Protein 2Y6H (pdb70)

Structure (mmCIF, N/CA/C/O backbone):
data_2Y6H
#
_entry.id   2Y6H
#
_cell.length_a   47.510
_cell.length_b   50.350
_cell.length_c   62.740
_cell.angle_alpha   90.00
_cell.angle_beta   90.00
_cell.angle_gamma   90.00
#
_symmetry.space_group_name_H-M   'P 21 21 21'
#
loop_
_entity.id
_entity.type
_entity.pdbx_description
1 polymer XYLANASE
2 non-polymer 'CALCIUM ION'
3 water water
#
loop_
_atom_site.group_PDB
_atom_site.id
_atom_site.type_symbol
_atom_site.label_atom_id
_atom_site.label_alt_id
_atom_site.label_comp_id
_atom_site.label_asym_id
_atom_site.label_entity_id
_atom_site.label_seq_id
_atom_site.pdbx_PDB_ins_code
_atom_site.Cartn_x
_atom_site.Cartn_y
_atom_site.Cartn_z
_atom_site.occupancy
_atom_site.B_iso_or_equiv
_atom_site.auth_seq_id
_atom_site.auth_comp_id
_atom_site.auth_asym_id
_atom_site.auth_atom_id
_atom_site.pdbx_PDB_model_num
ATOM 1 N N . MET A 1 1 ? 21.806 -6.602 6.906 1.00 29.67 1 MET A N 1
ATOM 2 C CA . MET A 1 1 ? 21.978 -5.630 5.849 1.00 33.78 1 MET A CA 1
ATOM 3 C C . MET A 1 1 ? 21.287 -4.327 6.232 1.00 23.85 1 MET A C 1
ATOM 4 O O . MET A 1 1 ? 20.360 -4.248 7.013 1.00 30.20 1 MET A O 1
ATOM 9 N N . LEU A 1 2 ? 21.797 -3.267 5.677 1.00 24.58 2 LEU A N 1
ATOM 10 C CA . LEU A 1 2 ? 21.135 -1.997 5.764 1.00 21.37 2 LEU A CA 1
ATOM 11 C C . LEU A 1 2 ? 20.582 -1.643 4.377 1.00 18.91 2 LEU A C 1
ATOM 12 O O . LEU A 1 2 ? 21.333 -1.630 3.400 1.00 21.83 2 LEU A O 1
ATOM 17 N N . VAL A 1 3 ? 19.277 -1.418 4.342 1.00 16.94 3 VAL A N 1
ATOM 18 C CA . VAL A 1 3 ? 18.591 -1.095 3.094 1.00 16.35 3 VAL A CA 1
ATOM 19 C C . VAL A 1 3 ? 17.693 0.104 3.370 1.00 15.33 3 VAL A C 1
ATOM 20 O O . VAL A 1 3 ? 17.171 0.315 4.445 1.00 16.41 3 VAL A O 1
ATOM 24 N N . ALA A 1 4 ? 17.501 0.882 2.299 1.00 15.25 4 ALA A N 1
ATOM 25 C CA . ALA A 1 4 ? 16.707 2.121 2.361 1.00 14.90 4 ALA A CA 1
ATOM 26 C C . ALA A 1 4 ? 15.219 1.875 2.337 1.00 14.43 4 ALA A C 1
ATOM 27 O O . ALA A 1 4 ? 14.417 2.622 2.848 1.00 14.28 4 ALA A O 1
ATOM 29 N N . ASN A 1 5 ? 14.836 0.754 1.665 1.00 14.41 5 ASN A N 1
ATOM 30 C CA . ASN A 1 5 ? 13.464 0.392 1.459 1.00 13.66 5 ASN A CA 1
ATOM 31 C C . ASN A 1 5 ? 12.991 -0.608 2.522 1.00 14.98 5 ASN A C 1
ATOM 32 O O . ASN A 1 5 ? 13.832 -1.202 3.213 1.00 20.80 5 ASN A O 1
ATOM 37 N N . ILE A 1 6 ? 11.707 -0.871 2.600 1.00 14.53 6 ILE A N 1
ATOM 38 C CA . ILE A 1 6 ? 11.072 -1.701 3.612 1.00 15.57 6 ILE A CA 1
ATOM 39 C C . ILE A 1 6 ? 10.426 -2.882 2.943 1.00 15.09 6 ILE A C 1
ATOM 40 O O . ILE A 1 6 ? 9.764 -2.743 1.911 1.00 14.66 6 ILE A O 1
ATOM 45 N N . ASN A 1 7 ? 10.552 -4.065 3.534 1.00 16.34 7 ASN A N 1
ATOM 46 C CA . ASN A 1 7 ? 9.869 -5.239 3.047 1.00 16.70 7 ASN A CA 1
ATOM 47 C C . ASN A 1 7 ? 10.162 -5.482 1.584 1.00 15.53 7 ASN A C 1
ATOM 48 O O . ASN A 1 7 ? 9.269 -5.817 0.781 1.00 15.40 7 ASN A O 1
ATOM 53 N N . GLY A 1 8 ? 11.429 -5.319 1.225 1.00 15.72 8 GLY A N 1
ATOM 54 C CA . GLY A 1 8 ? 11.907 -5.449 -0.138 1.00 15.84 8 GLY A CA 1
ATOM 55 C C . GLY A 1 8 ? 11.715 -6.790 -0.796 1.00 16.60 8 GLY A C 1
ATOM 56 O O . GLY A 1 8 ? 11.735 -6.900 -2.017 1.00 16.24 8 GLY A O 1
ATOM 57 N N . GLY A 1 9 ? 11.552 -7.818 0.056 1.00 17.87 9 GLY A N 1
ATOM 58 C CA . GLY A 1 9 ? 11.338 -9.192 -0.398 1.00 18.93 9 GLY A CA 1
ATOM 59 C C . GLY A 1 9 ? 9.992 -9.756 -0.076 1.00 17.21 9 GLY A C 1
ATOM 60 O O . GLY A 1 9 ? 9.763 -10.965 -0.209 1.00 18.37 9 GLY A O 1
ATOM 61 N N . PHE A 1 10 ? 9.058 -8.914 0.351 1.00 16.12 10 PHE A N 1
ATOM 62 C CA . PHE A 1 10 ? 7.679 -9.272 0.590 1.00 17.02 10 PHE A CA 1
ATOM 63 C C . PHE A 1 10 ? 7.505 -10.232 1.732 1.00 18.10 10 PHE A C 1
ATOM 64 O O . PHE A 1 10 ? 6.401 -10.734 1.949 1.00 19.76 10 PHE A O 1
ATOM 72 N N . GLU A 1 11 ? 8.550 -10.424 2.539 1.00 19.01 11 GLU A N 1
ATOM 73 C CA . GLU A 1 11 ? 8.473 -11.488 3.530 1.00 22.56 11 GLU A CA 1
ATOM 74 C C . GLU A 1 11 ? 7.521 -11.133 4.682 1.00 24.19 11 GLU A C 1
ATOM 75 O O . GLU A 1 11 ? 7.056 -12.055 5.343 1.00 28.72 11 GLU A O 1
ATOM 81 N N . SER A 1 12 ? 7.244 -9.821 4.888 1.00 25.05 12 SER A N 1
ATOM 82 C CA A SER A 1 12 ? 6.353 -9.401 5.957 0.50 26.61 12 SER A CA 1
ATOM 83 C CA B SER A 1 12 ? 6.345 -9.471 5.979 0.50 25.90 12 SER A CA 1
ATOM 84 C C . SER A 1 12 ? 4.883 -9.558 5.599 1.00 2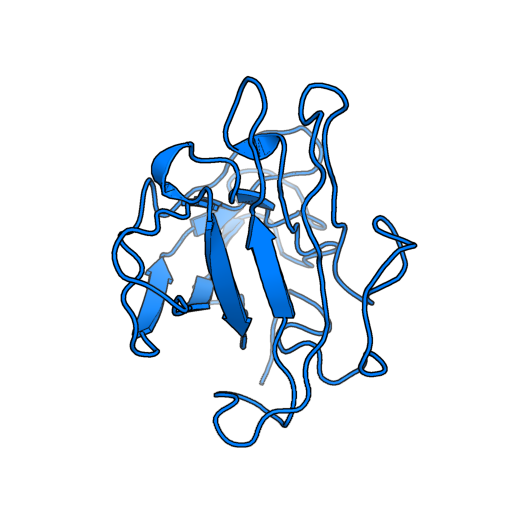6.85 12 SER A C 1
ATOM 85 O O . SER A 1 12 ? 4.002 -9.343 6.427 1.00 30.26 12 SER A O 1
ATOM 90 N N . THR A 1 13 ? 4.572 -9.880 4.341 1.00 24.03 13 THR A N 1
ATOM 91 C CA . THR A 1 13 ? 3.192 -9.821 3.874 1.00 23.49 13 THR A CA 1
ATOM 92 C C . THR A 1 13 ? 2.540 -11.192 3.837 1.00 23.08 13 THR A C 1
ATOM 93 O O . THR A 1 13 ? 3.170 -12.110 3.276 1.00 24.31 13 THR A O 1
ATOM 97 N N . PRO A 1 14 ? 1.324 -11.362 4.363 1.00 24.36 14 PRO A N 1
ATOM 98 C CA . PRO A 1 14 ? 0.616 -12.644 4.224 1.00 26.56 14 PRO A CA 1
ATOM 99 C C . PRO A 1 14 ? 0.459 -13.017 2.760 1.00 24.31 14 PRO A C 1
ATOM 100 O O . PRO A 1 14 ? 0.160 -12.179 1.912 1.00 23.83 14 PRO A O 1
ATOM 104 N N . ALA A 1 15 ? 0.676 -14.302 2.430 1.00 24.76 15 ALA A N 1
ATOM 105 C CA . ALA A 1 15 ? 0.469 -14.774 1.096 1.00 23.28 15 ALA A CA 1
ATOM 106 C C . ALA A 1 15 ? -0.982 -14.539 0.688 1.00 22.52 15 ALA A C 1
ATOM 107 O O . ALA A 1 15 ? -1.901 -14.704 1.485 1.00 24.31 15 ALA A O 1
ATOM 109 N N . GLY A 1 16 ? -1.151 -14.220 -0.590 1.00 23.04 16 GLY A N 1
ATOM 110 C CA . GLY A 1 16 ? -2.491 -14.030 -1.068 1.00 24.03 16 GLY A CA 1
ATOM 111 C C . GLY A 1 16 ? -2.526 -12.954 -2.147 1.00 20.26 16 GLY A C 1
ATOM 112 O O . GLY A 1 16 ? -1.607 -12.178 -2.323 1.00 19.62 16 GLY A O 1
ATOM 113 N N . VAL A 1 17 ? -3.642 -12.946 -2.883 1.00 19.91 17 VAL A N 1
ATOM 114 C CA . VAL A 1 17 ? -3.895 -11.879 -3.843 1.00 18.74 17 VAL A CA 1
ATOM 115 C C . VAL A 1 17 ? -4.116 -10.567 -3.100 1.00 19.54 17 VAL A C 1
ATOM 116 O O . VAL A 1 17 ? -4.787 -10.512 -2.068 1.00 26.37 17 VAL A O 1
ATOM 120 N N . VAL A 1 18 ? -3.526 -9.506 -3.614 1.00 16.45 18 VAL A N 1
ATOM 121 C CA . VAL A 1 18 ? -3.587 -8.192 -3.005 1.00 17.76 18 VAL A CA 1
ATOM 122 C C . VAL A 1 18 ? -4.773 -7.411 -3.640 1.00 19.35 18 VAL A C 1
ATOM 123 O O . VAL A 1 18 ? -4.694 -7.170 -4.849 1.00 20.42 18 VAL A O 1
ATOM 127 N N . THR A 1 19 ? -5.729 -6.968 -2.822 1.00 23.63 19 THR A N 1
ATOM 128 C CA . THR A 1 19 ? -6.812 -6.109 -3.376 1.00 25.89 19 THR A CA 1
ATOM 129 C C . THR A 1 19 ? -6.646 -4.711 -2.831 1.00 25.19 19 THR A C 1
ATOM 130 O O . THR A 1 19 ? -7.045 -3.798 -3.577 1.00 29.74 19 THR A O 1
ATOM 134 N N . ASP A 1 20 ? -6.074 -4.539 -1.659 1.00 23.83 20 ASP A N 1
ATOM 135 C CA . ASP A 1 20 ? -5.772 -3.200 -1.089 1.00 21.26 20 ASP A CA 1
ATOM 136 C C . ASP A 1 20 ? -4.418 -2.815 -1.662 1.00 18.50 20 ASP A C 1
ATOM 137 O O . ASP A 1 20 ? -3.333 -3.099 -1.094 1.00 18.65 20 ASP A O 1
ATOM 142 N N . LEU A 1 21 ? -4.481 -2.175 -2.831 1.00 18.68 21 LEU A N 1
ATOM 143 C CA . LEU A 1 21 ? -3.242 -1.952 -3.589 1.00 16.37 21 LEU A CA 1
ATOM 144 C C . LEU A 1 21 ? -2.353 -0.906 -2.910 1.00 15.51 21 LEU A C 1
ATOM 145 O O . LEU A 1 21 ? -1.121 -1.069 -2.876 1.00 15.58 21 LEU A O 1
ATOM 150 N N . ALA A 1 22 ? -2.956 0.142 -2.350 1.00 17.56 22 ALA A N 1
ATOM 151 C CA . ALA A 1 22 ? -2.108 1.207 -1.790 1.00 18.53 22 ALA A CA 1
ATOM 152 C C . ALA A 1 22 ? -1.445 0.808 -0.483 1.00 18.28 22 ALA A C 1
ATOM 153 O O . ALA A 1 22 ? -0.334 1.234 -0.173 1.00 20.75 22 ALA A O 1
ATOM 155 N N . GLU A 1 23 ? -2.154 -0.005 0.297 1.00 20.67 23 GLU A N 1
ATOM 156 C CA A GLU A 1 23 ? -1.636 -0.273 1.645 0.50 23.04 23 GLU A CA 1
ATOM 157 C CA B GLU A 1 23 ? -1.658 -0.270 1.650 0.50 23.12 23 GLU A CA 1
ATOM 158 C C . GLU A 1 23 ? -1.617 -1.751 2.018 1.00 21.69 23 GLU A C 1
ATOM 159 O O . GLU A 1 23 ? -1.254 -2.132 3.134 1.00 26.56 23 GLU A O 1
ATOM 170 N N . GLY A 1 24 ? -1.992 -2.656 1.131 1.00 20.09 24 GLY A N 1
ATOM 171 C CA . GLY A 1 24 ? -1.967 -4.102 1.418 1.00 21.54 24 GLY A CA 1
ATOM 172 C C . GLY A 1 24 ? -0.583 -4.697 1.638 1.00 19.64 24 GLY A C 1
ATOM 173 O O . GLY A 1 24 ? -0.496 -5.786 2.266 1.00 23.41 24 GLY A O 1
ATOM 174 N N . VAL A 1 25 ? 0.449 -4.062 1.116 1.00 18.20 25 VAL A N 1
ATOM 175 C CA . VAL A 1 25 ? 1.781 -4.617 1.159 1.00 17.45 25 VAL A CA 1
ATOM 176 C C . VAL A 1 25 ? 2.664 -3.596 1.890 1.00 16.46 25 VAL A C 1
ATOM 177 O O . VAL A 1 25 ? 2.968 -2.528 1.291 1.00 17.29 25 VAL A O 1
ATOM 181 N N . GLU A 1 26 ? 3.130 -3.880 3.100 1.00 17.34 26 GLU A N 1
ATOM 182 C CA . GLU A 1 26 ? 4.056 -3.016 3.779 1.00 17.27 26 GLU A CA 1
ATOM 183 C C . GLU A 1 26 ? 5.239 -2.645 2.898 1.00 15.71 26 GLU A C 1
ATOM 184 O O . GLU A 1 26 ? 5.824 -3.498 2.280 1.00 16.27 26 GLU A O 1
ATOM 190 N N . GLY A 1 27 ? 5.581 -1.355 2.874 1.00 15.39 27 GLY A N 1
ATOM 191 C CA . GLY A 1 27 ? 6.742 -0.911 2.126 1.00 15.26 27 GLY A CA 1
ATOM 192 C C . GLY A 1 27 ? 6.504 -0.646 0.672 1.00 13.59 27 GLY A C 1
ATOM 193 O O . GLY A 1 27 ? 7.454 -0.254 -0.020 1.00 13.51 27 GLY A O 1
ATOM 194 N N . TRP A 1 28 ? 5.307 -0.850 0.167 1.00 13.80 28 TRP A N 1
ATOM 195 C CA . TRP A 1 28 ? 4.979 -0.752 -1.241 1.00 13.53 28 TRP A CA 1
ATOM 196 C C . TRP A 1 28 ? 3.646 -0.060 -1.420 1.00 13.47 28 TRP A C 1
ATOM 197 O O . TRP A 1 28 ? 2.754 -0.141 -0.581 1.00 16.05 28 TRP A O 1
ATOM 208 N N . ASP A 1 29 ? 3.506 0.589 -2.573 1.00 13.28 29 ASP A N 1
ATOM 209 C CA A ASP A 1 29 ? 2.296 1.203 -3.075 0.50 13.45 29 ASP A CA 1
ATOM 210 C CA B ASP A 1 29 ? 2.266 1.166 -3.052 0.50 13.02 29 ASP A CA 1
ATOM 211 C C . ASP A 1 29 ? 2.053 0.604 -4.446 1.00 12.57 29 ASP A C 1
ATOM 212 O O . ASP A 1 29 ? 2.863 0.857 -5.341 1.00 14.21 29 ASP A O 1
ATOM 221 N N . LEU A 1 30 ? 1.003 -0.181 -4.625 1.00 12.60 30 LEU A N 1
ATOM 222 C CA A LEU A 1 30 ? 0.716 -0.761 -5.945 0.50 12.24 30 LEU A CA 1
ATOM 223 C CA B LEU A 1 30 ? 0.677 -0.795 -5.913 0.50 12.81 30 LEU A CA 1
ATOM 224 C C . LEU A 1 30 ? -0.383 0.091 -6.554 1.00 12.58 30 LEU A C 1
ATOM 225 O O . LEU A 1 30 ? -1.221 0.632 -5.835 1.00 14.12 30 LEU A O 1
ATOM 234 N N . ASN A 1 31 ? -0.389 0.244 -7.882 1.00 13.26 31 ASN A N 1
ATOM 235 C CA . ASN A 1 31 ? -1.402 1.084 -8.500 1.00 14.05 31 ASN A CA 1
ATOM 236 C C . ASN A 1 31 ? -1.731 0.557 -9.892 1.00 13.14 31 ASN A C 1
ATOM 237 O O . ASN A 1 31 ? -0.859 0.102 -10.618 1.00 15.25 31 ASN A O 1
ATOM 242 N N . VAL A 1 32 ? -2.999 0.656 -10.229 1.00 13.14 32 VAL A N 1
ATOM 243 C CA . VAL A 1 32 ? -3.536 0.320 -11.536 1.00 13.49 32 VAL A CA 1
ATOM 244 C C . VAL A 1 32 ? -4.368 1.523 -12.005 1.00 13.10 32 VAL A C 1
ATOM 245 O O . VAL A 1 32 ? -5.345 1.888 -11.352 1.00 14.55 32 VAL A O 1
ATOM 249 N N . GLY A 1 33 ? -3.954 2.150 -13.117 1.00 13.72 33 GLY A N 1
ATOM 250 C CA . GLY A 1 33 ? -4.675 3.269 -13.679 1.00 14.03 33 GLY A CA 1
ATOM 251 C C . GLY A 1 33 ? -6.005 2.840 -14.260 1.00 14.25 33 GLY A C 1
ATOM 252 O O . GLY A 1 33 ? -6.219 1.690 -14.676 1.00 15.99 33 GLY A O 1
ATOM 253 N N . SER A 1 34 ? -6.948 3.800 -14.355 1.00 15.94 34 SER A N 1
ATOM 254 C CA . SER A 1 34 ? -8.274 3.495 -14.859 1.00 18.33 34 SER A CA 1
ATOM 255 C C . SER A 1 34 ? -8.278 3.175 -16.349 1.00 17.80 34 SER A C 1
ATOM 256 O O . SER A 1 34 ? -9.292 2.632 -16.828 1.00 20.94 34 SER A O 1
ATOM 259 N N . SER A 1 35 ? -7.217 3.438 -17.105 1.00 16.83 35 SER A N 1
ATOM 260 C CA A SER A 1 35 ? -7.171 3.047 -18.500 0.50 19.09 35 SER A CA 1
ATOM 261 C CA B SER A 1 35 ? -7.186 3.046 -18.502 0.50 18.12 35 SER A CA 1
ATOM 262 C C . SER A 1 35 ? -6.952 1.556 -18.673 1.00 18.83 35 SER A C 1
ATOM 263 O O . SER A 1 35 ? -7.124 1.045 -19.777 1.00 22.45 35 SER A O 1
ATOM 268 N N . VAL A 1 36 ? -6.565 0.849 -17.640 1.00 18.64 36 VAL A N 1
ATOM 269 C CA . VAL A 1 36 ? -6.408 -0.602 -17.644 1.00 19.86 36 VAL A CA 1
ATOM 270 C C . VAL A 1 36 ? -7.773 -1.276 -17.360 1.00 24.51 36 VAL A C 1
ATOM 271 O O . VAL A 1 36 ? -8.241 -1.398 -16.186 1.00 32.59 36 VAL A O 1
ATOM 275 N N . THR A 1 37 ? -8.440 -1.691 -18.391 1.00 28.89 37 THR A N 1
ATOM 276 C CA . THR A 1 37 ? -9.817 -2.194 -18.389 1.00 31.39 37 THR A CA 1
ATOM 277 C C . THR A 1 37 ? -9.905 -3.624 -17.855 1.00 32.08 37 THR A C 1
ATOM 278 O O . THR A 1 37 ? -10.947 -4.032 -17.303 1.00 32.29 37 THR A O 1
ATOM 282 N N . ASN A 1 38 ? -8.789 -4.335 -18.083 1.00 29.13 38 ASN A N 1
ATOM 283 C CA . ASN A 1 38 ? -8.677 -5.714 -17.635 1.00 24.80 38 ASN A CA 1
ATOM 284 C C . ASN A 1 38 ? -7.586 -5.719 -16.570 1.00 21.80 38 ASN A C 1
ATOM 285 O O . ASN A 1 38 ? -6.428 -5.826 -16.924 1.00 20.53 38 ASN A O 1
ATOM 290 N N . PRO A 1 39 ? -7.921 -5.507 -15.320 1.00 22.37 39 PRO A N 1
ATOM 291 C CA A PRO A 1 39 ? -6.896 -5.283 -14.290 0.50 20.64 39 PRO A CA 1
ATOM 292 C CA B PRO A 1 39 ? -6.864 -5.269 -14.317 0.50 20.10 39 PRO A CA 1
ATOM 293 C C . PRO A 1 39 ? -5.992 -6.495 -14.057 1.00 18.21 39 PRO A C 1
ATOM 294 O O . PRO A 1 39 ? -6.370 -7.665 -14.240 1.00 20.44 39 PRO A O 1
ATOM 301 N N . PRO A 1 40 ? -4.775 -6.209 -13.630 1.00 15.94 40 PRO A N 1
ATOM 302 C CA . PRO A 1 40 ? -3.814 -7.253 -13.356 1.00 14.05 40 PRO A CA 1
ATOM 303 C C . PRO A 1 40 ? -4.158 -7.921 -12.030 1.00 13.99 40 PRO A C 1
ATOM 304 O O . PRO A 1 40 ? -4.965 -7.428 -11.263 1.00 16.04 40 PRO A O 1
ATOM 308 N N . VAL A 1 41 ? -3.470 -9.035 -11.791 1.00 14.25 41 VAL A N 1
ATOM 309 C CA . VAL A 1 41 ? -3.549 -9.678 -10.468 1.00 14.96 41 VAL A CA 1
ATOM 310 C C . VAL A 1 41 ? -2.211 -9.547 -9.805 1.00 15.03 41 VAL A C 1
ATOM 311 O O . VAL A 1 41 ? -1.199 -10.035 -10.338 1.00 17.59 41 VAL A O 1
ATOM 315 N N . PHE A 1 42 ? -2.170 -8.874 -8.661 1.00 14.20 42 PHE A N 1
ATOM 316 C CA . PHE A 1 42 ? -1.006 -8.791 -7.813 1.00 13.92 42 PHE A CA 1
ATOM 317 C C . PHE A 1 42 ? -1.159 -9.835 -6.726 1.00 13.88 42 PHE A C 1
ATOM 318 O O . PHE A 1 42 ? -2.195 -9.876 -6.087 1.00 16.09 42 PHE A O 1
ATOM 326 N N . GLU A 1 43 ? -0.139 -10.676 -6.543 1.00 14.23 43 GLU A N 1
ATOM 327 C CA A GLU A 1 43 ? -0.257 -11.726 -5.538 0.50 15.32 43 GLU A CA 1
ATOM 328 C CA B GLU A 1 43 ? -0.241 -11.741 -5.562 0.50 15.73 43 GLU A CA 1
ATOM 329 C C . GLU A 1 43 ? 1.083 -11.896 -4.835 1.00 14.91 43 GLU A C 1
ATOM 330 O O . GLU A 1 43 ? 2.130 -11.980 -5.477 1.00 16.31 43 GLU A O 1
ATOM 341 N N . VAL A 1 44 ? 1.066 -11.965 -3.513 1.00 16.19 44 VAL A N 1
ATOM 342 C CA . VAL A 1 44 ? 2.258 -12.400 -2.765 1.00 16.63 44 VAL A CA 1
ATOM 343 C C . VAL A 1 44 ? 2.169 -13.914 -2.693 1.00 17.39 44 VAL A C 1
ATOM 344 O O . VAL A 1 44 ? 1.169 -14.441 -2.187 1.00 20.11 44 VAL A O 1
ATOM 348 N N . LEU A 1 45 ? 3.165 -14.568 -3.288 1.00 18.77 45 LEU A N 1
ATOM 349 C CA . LEU A 1 45 ? 3.238 -16.004 -3.467 1.00 20.88 45 LEU A CA 1
ATOM 350 C C . LEU A 1 45 ? 4.319 -16.640 -2.586 1.00 20.24 45 LEU A C 1
ATOM 351 O O . LEU A 1 45 ? 5.428 -16.115 -2.601 1.00 19.56 45 LEU A O 1
ATOM 356 N N . GLU A 1 46 ? 3.995 -17.709 -1.885 1.00 23.41 46 GLU A N 1
ATOM 357 C CA A GLU A 1 46 ? 4.979 -18.512 -1.186 0.50 23.64 46 GLU A CA 1
ATOM 358 C CA B GLU A 1 46 ? 5.047 -18.460 -1.217 0.50 23.30 46 GLU A CA 1
ATOM 359 C C . GLU A 1 46 ? 5.429 -19.540 -2.225 1.00 26.04 46 GLU A C 1
ATOM 360 O O . GLU A 1 46 ? 4.599 -20.261 -2.768 1.00 34.50 46 GLU A O 1
ATOM 371 N N . THR A 1 47 ? 6.722 -19.582 -2.536 1.00 26.14 47 THR A N 1
ATOM 372 C CA . THR A 1 47 ? 7.222 -20.507 -3.533 1.00 28.76 47 THR A CA 1
ATOM 373 C C . THR A 1 47 ? 8.611 -20.983 -3.184 1.00 29.82 47 THR A C 1
ATOM 374 O O . THR A 1 47 ? 9.459 -20.234 -2.663 1.00 30.46 47 THR A O 1
ATOM 378 N N A SER A 1 48 ? 8.925 -22.229 -3.469 0.50 34.97 48 SER A N 1
ATOM 379 N N B SER A 1 48 ? 8.888 -22.223 -3.498 0.50 35.20 48 SER A N 1
ATOM 380 C CA A SER A 1 48 ? 10.251 -22.663 -3.052 0.50 37.65 48 SER A CA 1
ATOM 381 C CA B SER A 1 48 ? 10.116 -22.941 -3.265 0.50 36.94 48 SER A CA 1
ATOM 382 C C A SER A 1 48 ? 11.339 -22.005 -3.860 0.50 35.83 48 SER A C 1
ATOM 383 C C B SER A 1 48 ? 11.292 -22.343 -4.036 0.50 37.52 48 SER A C 1
ATOM 384 O O A SER A 1 48 ? 12.474 -21.956 -3.383 0.50 41.96 48 SER A O 1
ATOM 385 O O B SER A 1 48 ? 12.435 -22.700 -3.768 0.50 44.32 48 SER A O 1
ATOM 390 N N A ASP A 1 49 ? 11.078 -21.515 -5.078 0.50 34.05 49 ASP A N 1
ATOM 391 N N B ASP A 1 49 ? 10.955 -21.492 -4.973 0.50 33.17 49 ASP A N 1
ATOM 392 C CA A ASP A 1 49 ? 12.297 -20.914 -5.654 0.50 33.21 49 ASP A CA 1
ATOM 393 C CA B ASP A 1 49 ? 11.840 -20.858 -5.935 0.50 33.49 49 ASP A CA 1
ATOM 394 C C A ASP A 1 49 ? 12.276 -19.401 -5.489 0.50 27.00 49 ASP A C 1
ATOM 395 C C B ASP A 1 49 ? 12.121 -19.410 -5.562 0.50 28.74 49 ASP A C 1
ATOM 396 O O A ASP A 1 49 ? 12.866 -18.680 -6.289 0.50 32.21 49 ASP A O 1
ATOM 397 O O B ASP A 1 49 ? 12.837 -18.711 -6.272 0.50 28.81 49 ASP A O 1
ATOM 406 N N . ALA A 1 50 ? 11.613 -18.903 -4.441 1.00 24.58 50 ALA A N 1
ATOM 407 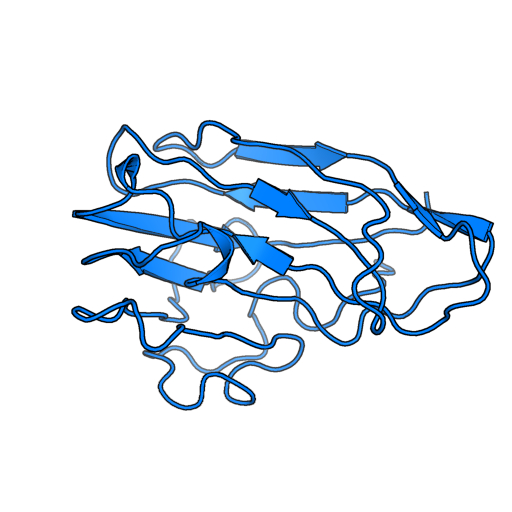C CA . ALA A 1 50 ? 11.860 -17.495 -4.154 1.00 22.11 50 ALA A CA 1
ATOM 408 C C . ALA A 1 50 ? 13.328 -17.231 -3.948 1.00 21.73 50 ALA A C 1
ATOM 409 O O . ALA A 1 50 ? 14.017 -17.941 -3.187 1.00 25.94 50 ALA A O 1
ATOM 411 N N . PRO A 1 51 ? 13.860 -16.207 -4.605 1.00 21.65 51 PRO A N 1
ATOM 412 C CA . PRO A 1 51 ? 15.250 -15.889 -4.368 1.00 26.83 51 PRO A CA 1
ATOM 413 C C . PRO A 1 51 ? 15.630 -15.445 -2.965 1.00 26.67 51 PRO A C 1
ATOM 414 O O . PRO A 1 51 ? 16.777 -15.648 -2.598 1.00 28.86 51 PRO A O 1
ATOM 418 N N . GLU A 1 52 ? 14.684 -14.875 -2.267 1.00 26.75 52 GLU A N 1
ATOM 419 C CA . GLU A 1 52 ? 14.897 -14.317 -0.949 1.00 27.71 52 GLU A CA 1
ATOM 420 C C . GLU A 1 52 ? 13.740 -14.776 -0.103 1.00 25.58 52 GLU A C 1
ATOM 421 O O . GLU A 1 52 ? 12.612 -14.638 -0.547 1.00 23.67 52 GLU A O 1
ATOM 427 N N . GLY A 1 53 ? 13.994 -15.338 1.088 1.00 27.96 53 GLY A N 1
ATOM 428 C CA . GLY A 1 53 ? 12.841 -15.648 1.915 1.00 28.34 53 GLY A CA 1
ATOM 429 C C . GLY A 1 53 ? 12.043 -16.744 1.255 1.00 26.08 53 GLY A C 1
ATOM 430 O O . GLY A 1 53 ? 12.609 -17.606 0.576 1.00 27.97 53 GLY A O 1
ATOM 431 N N . ASN A 1 54 ? 10.756 -16.716 1.549 1.00 24.88 54 ASN A N 1
ATOM 432 C CA . ASN A 1 54 ? 9.831 -17.714 1.025 1.00 24.66 54 ASN A CA 1
ATOM 433 C C . ASN A 1 54 ? 8.856 -17.108 0.041 1.00 21.39 54 ASN A C 1
ATOM 434 O O . ASN A 1 54 ? 8.092 -17.868 -0.535 1.00 23.02 54 ASN A O 1
ATOM 439 N N . LYS A 1 55 ? 8.859 -15.783 -0.082 1.00 19.56 55 LYS A N 1
ATOM 440 C CA . LYS A 1 55 ? 7.809 -15.130 -0.858 1.00 19.93 55 LYS A CA 1
ATOM 441 C C . LYS A 1 55 ? 8.335 -14.273 -1.987 1.00 17.77 55 LYS A C 1
ATOM 442 O O . LYS A 1 55 ? 9.436 -13.727 -1.863 1.00 18.44 55 LYS A O 1
ATOM 448 N N . VAL A 1 56 ? 7.516 -14.096 -3.022 1.00 16.46 56 VAL A N 1
ATOM 449 C CA . VAL A 1 56 ? 7.745 -13.164 -4.117 1.00 14.95 56 VAL A CA 1
ATOM 450 C C . VAL A 1 56 ? 6.468 -12.398 -4.384 1.00 14.33 56 VAL A C 1
ATOM 451 O O . VAL A 1 56 ? 5.400 -12.837 -3.949 1.00 16.06 56 VAL A O 1
ATOM 455 N N . LEU A 1 57 ? 6.563 -11.334 -5.151 1.00 14.03 57 LEU A N 1
ATOM 456 C CA . LEU A 1 57 ? 5.397 -10.659 -5.705 1.00 13.81 57 LEU A CA 1
ATOM 457 C C . LEU A 1 57 ? 5.245 -11.062 -7.193 1.00 12.95 57 LEU A C 1
ATOM 458 O O . LEU A 1 57 ? 6.170 -10.953 -7.981 1.00 14.22 57 LEU A O 1
ATOM 463 N N . ALA A 1 58 ? 4.053 -11.533 -7.491 1.00 13.31 58 ALA A N 1
ATOM 464 C CA . ALA A 1 58 ? 3.654 -11.901 -8.846 1.00 13.72 58 ALA A CA 1
ATOM 465 C C . ALA A 1 58 ? 2.680 -10.880 -9.396 1.00 13.85 58 ALA A C 1
ATOM 466 O O . ALA A 1 58 ? 1.739 -10.492 -8.714 1.00 14.78 58 ALA A O 1
ATOM 468 N N . VAL A 1 59 ? 2.887 -10.480 -10.656 1.00 12.89 59 VAL A N 1
ATOM 469 C CA . VAL A 1 59 ? 2.035 -9.501 -11.318 1.00 13.85 59 VAL A CA 1
ATOM 470 C C . VAL A 1 59 ? 1.561 -10.156 -12.629 1.00 12.85 59 VAL A C 1
ATOM 471 O O . VAL A 1 59 ? 2.370 -10.292 -13.562 1.00 13.40 59 VAL A O 1
ATOM 475 N N . THR A 1 60 ? 0.332 -10.592 -12.683 1.00 13.55 60 THR A N 1
ATOM 476 C CA . THR A 1 60 ? -0.258 -11.176 -13.877 1.00 13.63 60 THR A CA 1
ATOM 477 C C . THR A 1 60 ? -0.940 -10.053 -14.693 1.00 13.24 60 THR A C 1
ATOM 478 O O . THR A 1 60 ? -1.828 -9.420 -14.159 1.00 15.25 60 THR A O 1
ATOM 482 N N . VAL A 1 61 ? -0.406 -9.798 -15.866 1.00 12.84 61 VAL A N 1
ATOM 483 C CA . VAL A 1 61 ? -0.852 -8.686 -16.710 1.00 13.68 61 VAL A CA 1
ATOM 484 C C . VAL A 1 61 ? -1.869 -9.232 -17.703 1.00 14.10 61 VAL A C 1
ATOM 485 O O . VAL A 1 61 ? -1.544 -10.073 -18.551 1.00 16.06 61 VAL A O 1
ATOM 489 N N A ASN A 1 62 ? -3.092 -8.747 -17.590 0.50 14.09 62 ASN A N 1
ATOM 490 N N B ASN A 1 62 ? -3.099 -8.745 -17.581 0.50 14.67 62 ASN A N 1
ATOM 491 C CA A ASN A 1 62 ? -4.125 -9.224 -18.490 0.50 16.26 62 ASN A CA 1
ATOM 492 C CA B ASN A 1 62 ? -4.262 -9.068 -18.378 0.50 13.95 62 ASN A CA 1
ATOM 493 C C A ASN A 1 62 ? -4.505 -8.164 -19.519 0.50 16.91 62 ASN A C 1
ATOM 494 C C B ASN A 1 62 ? -4.466 -8.041 -19.494 0.50 13.87 62 ASN A C 1
ATOM 495 O O A ASN A 1 62 ? -5.407 -8.354 -20.306 0.50 14.24 62 ASN A O 1
ATOM 496 O O B ASN A 1 62 ? -4.009 -8.288 -20.585 0.50 23.02 62 ASN A O 1
ATOM 505 N N A GLY A 1 63 ? -3.800 -7.018 -19.504 0.50 13.61 63 GLY A N 1
ATOM 506 N N B GLY A 1 63 ? -5.017 -6.873 -19.211 0.50 20.12 63 GLY A N 1
ATOM 507 C CA A GLY A 1 63 ? -4.164 -5.895 -20.311 0.50 14.84 63 GLY A CA 1
ATOM 508 C CA B GLY A 1 63 ? -4.868 -5.721 -20.084 0.50 20.41 63 GLY A CA 1
ATOM 509 C C A GLY A 1 63 ? -3.376 -4.707 -19.837 0.50 18.34 63 GLY A C 1
ATOM 510 C C B GLY A 1 63 ? -3.803 -4.680 -19.796 0.50 18.31 63 GLY A C 1
ATOM 511 O O A GLY A 1 63 ? -2.687 -4.737 -18.821 0.50 15.67 63 GLY A O 1
ATOM 512 O O B GLY A 1 63 ? -3.237 -4.803 -18.686 0.50 19.16 63 GLY A O 1
ATOM 513 N N . VAL A 1 64 ? -3.506 -3.694 -20.665 1.00 18.83 64 VAL A N 1
ATOM 514 C CA . VAL A 1 64 ? -2.633 -2.534 -20.383 1.00 17.28 64 VAL A CA 1
ATOM 515 C C . VAL A 1 64 ? -3.480 -1.298 -20.631 1.00 16.38 64 VAL A C 1
ATOM 516 O O . VAL A 1 64 ? -4.649 -1.350 -20.986 1.00 18.51 64 VAL A O 1
ATOM 520 N N . GLY A 1 65 ? -2.840 -0.154 -20.352 1.00 16.81 65 GLY A N 1
ATOM 521 C CA . GLY A 1 65 ? -3.551 1.111 -20.510 1.00 18.15 65 GLY A CA 1
ATOM 522 C C . GLY A 1 65 ? -2.874 1.945 -21.570 1.00 17.43 65 GLY A C 1
ATOM 523 O O . GLY A 1 65 ? -2.643 1.523 -22.707 1.00 22.06 65 GLY A O 1
ATOM 524 N N . ASN A 1 66 ? -2.515 3.179 -21.202 1.00 18.11 66 ASN A N 1
ATOM 525 C CA . ASN A 1 66 ? -1.964 4.140 -22.130 1.00 19.18 66 ASN A CA 1
ATOM 526 C C . ASN A 1 66 ? -0.476 4.378 -21.971 1.00 18.00 66 ASN A C 1
ATOM 527 O O . ASN A 1 66 ? 0.188 4.874 -22.914 1.00 20.73 66 ASN A O 1
ATOM 532 N N . ASN A 1 67 ? 0.081 4.061 -20.818 1.00 17.14 67 ASN A N 1
ATOM 533 C CA . ASN A 1 67 ? 1.468 4.305 -20.465 1.00 16.61 67 ASN A CA 1
ATOM 534 C C . ASN A 1 67 ? 1.992 3.177 -19.591 1.00 15.67 67 ASN A C 1
ATOM 535 O O . ASN A 1 67 ? 1.178 2.589 -18.818 1.00 15.17 67 ASN A O 1
ATOM 540 N N . PRO A 1 68 ? 3.269 2.843 -19.653 1.00 17.16 68 PRO A N 1
ATOM 541 C CA . PRO A 1 68 ? 3.752 1.666 -18.881 1.00 16.80 68 PRO A CA 1
ATOM 542 C C . PRO A 1 68 ? 3.525 1.818 -17.380 1.00 15.37 68 PRO A C 1
ATOM 543 O O . PRO A 1 68 ? 3.383 0.838 -16.668 1.00 15.14 68 PRO A O 1
ATOM 547 N N . PHE A 1 69 ? 3.539 3.051 -16.862 1.00 14.56 69 PHE A N 1
ATOM 548 C CA . PHE A 1 69 ? 3.342 3.298 -15.451 1.00 14.93 69 PHE A CA 1
ATOM 549 C C . PHE A 1 69 ? 1.898 3.090 -15.005 1.00 14.25 69 PHE A C 1
ATOM 550 O O . PHE A 1 69 ? 1.634 3.174 -13.798 1.00 16.99 69 PHE A O 1
ATOM 558 N N . ASN A 1 70 ? 0.963 2.795 -15.904 1.00 13.41 70 ASN A N 1
ATOM 559 C CA . ASN A 1 70 ? -0.415 2.538 -15.479 1.00 13.51 70 ASN A CA 1
ATOM 560 C C . ASN A 1 70 ? -0.576 1.207 -14.759 1.00 12.62 70 ASN A C 1
ATOM 561 O O . ASN A 1 70 ? -1.635 0.949 -14.185 1.00 13.94 70 ASN A O 1
ATOM 566 N N . ILE A 1 71 ? 0.446 0.350 -14.738 1.00 12.75 71 ILE A N 1
ATOM 567 C CA . ILE A 1 71 ? 0.533 -0.778 -13.789 1.00 12.51 71 ILE A CA 1
ATOM 568 C C . ILE A 1 71 ? 1.872 -0.655 -13.111 1.00 11.81 71 ILE A C 1
ATOM 569 O O . ILE A 1 71 ? 2.914 -0.767 -13.779 1.00 12.51 71 ILE A O 1
ATOM 574 N N A GLN A 1 72 ? 1.897 -0.403 -11.802 0.50 12.59 72 GLN A N 1
ATOM 575 N N B GLN A 1 72 ? 1.870 -0.407 -11.800 0.50 12.16 72 GLN A N 1
ATOM 576 C CA A GLN A 1 72 ? 3.216 -0.218 -11.207 0.50 12.98 72 GLN A CA 1
ATOM 577 C CA B GLN A 1 72 ? 3.061 -0.109 -11.054 0.50 11.39 72 GLN A CA 1
ATOM 578 C C A GLN A 1 72 ? 3.167 -0.664 -9.762 0.50 12.02 72 GLN A C 1
ATOM 579 C C B G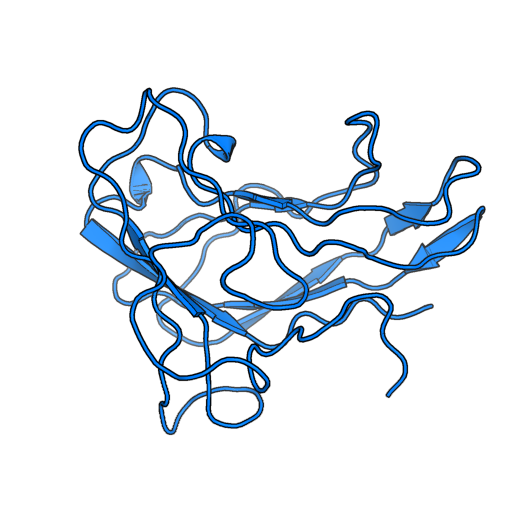LN A 1 72 ? 3.102 -0.765 -9.688 0.50 11.66 72 GLN A C 1
ATOM 580 O O A GLN A 1 72 ? 2.109 -0.630 -9.111 0.50 14.35 72 GLN A O 1
ATOM 581 O O B GLN A 1 72 ? 2.069 -0.904 -9.021 0.50 11.83 72 GLN A O 1
ATOM 592 N N . ALA A 1 73 ? 4.319 -1.097 -9.307 1.00 12.32 73 ALA A N 1
ATOM 593 C CA . ALA A 1 73 ? 4.595 -1.417 -7.893 1.00 12.32 73 ALA A CA 1
ATOM 594 C C . ALA A 1 73 ? 5.715 -0.493 -7.453 1.00 11.75 73 ALA A C 1
ATOM 595 O O . ALA A 1 73 ? 6.765 -0.530 -8.065 1.00 12.42 73 ALA A O 1
ATOM 597 N N . THR A 1 74 ? 5.449 0.342 -6.465 1.00 12.22 74 THR A N 1
ATOM 598 C CA . THR A 1 74 ? 6.384 1.381 -6.046 1.00 12.00 74 THR A CA 1
ATOM 599 C C . THR A 1 74 ? 6.824 1.130 -4.617 1.00 11.96 74 THR A C 1
ATOM 600 O O . THR A 1 74 ? 5.991 1.117 -3.695 1.00 12.96 74 THR A O 1
ATOM 604 N N . ALA A 1 75 ? 8.142 1.000 -4.393 1.00 11.81 75 ALA A N 1
ATOM 605 C CA . ALA A 1 75 ? 8.632 0.905 -3.014 1.00 12.17 75 ALA A CA 1
ATOM 606 C C . ALA A 1 75 ? 8.504 2.300 -2.375 1.00 11.67 75 ALA A C 1
ATOM 607 O O . ALA A 1 75 ? 8.935 3.285 -2.983 1.00 13.27 75 ALA A O 1
ATOM 609 N N . LEU A 1 76 ? 7.914 2.381 -1.206 1.00 12.87 76 LEU A N 1
ATOM 610 C CA . LEU A 1 76 ? 7.611 3.623 -0.521 1.00 15.18 76 LEU A CA 1
ATOM 611 C C . LEU A 1 76 ? 7.333 3.294 0.930 1.00 13.58 76 LEU A C 1
ATOM 612 O O . LEU A 1 76 ? 6.528 2.393 1.182 1.00 15.22 76 LEU A O 1
ATOM 617 N N . PRO A 1 77 ? 7.923 3.990 1.896 1.00 14.89 77 PRO A N 1
ATOM 618 C CA . PRO A 1 77 ? 8.973 4.993 1.763 1.00 14.58 77 PRO A CA 1
ATOM 619 C C . PRO A 1 77 ? 10.314 4.344 1.480 1.00 13.99 77 PRO A C 1
ATOM 620 O O . PRO A 1 77 ? 10.549 3.200 1.859 1.00 15.55 77 PRO A O 1
ATOM 624 N N . VAL A 1 78 ? 11.188 5.118 0.872 1.00 13.65 78 VAL A N 1
ATOM 625 C CA . VAL A 1 78 ? 12.588 4.763 0.663 1.00 14.39 78 VAL A CA 1
ATOM 626 C C . VAL A 1 78 ? 13.404 5.842 1.356 1.00 13.48 78 VAL A C 1
ATOM 627 O O . VAL A 1 78 ? 13.402 7.006 0.932 1.00 14.46 78 VAL A O 1
ATOM 631 N N . ASN A 1 79 ? 14.072 5.492 2.460 1.00 13.64 79 ASN A N 1
ATOM 632 C CA . ASN A 1 79 ? 14.708 6.468 3.325 1.00 14.00 79 ASN A CA 1
ATOM 633 C C . ASN A 1 79 ? 16.155 6.664 2.887 1.00 14.36 79 ASN A C 1
ATOM 634 O O . ASN A 1 79 ? 16.935 5.713 2.885 1.00 15.45 79 ASN A O 1
ATOM 639 N N . VAL A 1 80 ? 16.512 7.896 2.521 1.00 14.01 80 VAL A N 1
ATOM 640 C CA . VAL A 1 80 ? 17.780 8.223 1.925 1.00 14.58 80 VAL A CA 1
ATOM 641 C C . VAL A 1 80 ? 18.338 9.509 2.535 1.00 14.74 80 VAL A C 1
ATOM 642 O O . VAL A 1 80 ? 17.662 10.163 3.331 1.00 15.07 80 VAL A O 1
ATOM 646 N N . ARG A 1 81 ? 19.531 9.890 2.084 1.00 15.36 81 ARG A N 1
ATOM 647 C CA A ARG A 1 81 ? 20.181 11.136 2.516 0.50 16.57 81 ARG A CA 1
ATOM 648 C CA B ARG A 1 81 ? 20.207 11.121 2.520 0.50 16.33 81 ARG A CA 1
ATOM 649 C C . ARG A 1 81 ? 20.590 11.929 1.287 1.00 16.59 81 ARG A C 1
ATOM 650 O O . ARG A 1 81 ? 21.073 11.375 0.299 1.00 17.86 81 ARG A O 1
ATOM 665 N N . PRO A 1 82 ? 20.423 13.259 1.350 1.00 18.48 82 PRO A N 1
ATOM 666 C CA . PRO A 1 82 ? 20.841 14.129 0.236 1.00 19.32 82 PRO A CA 1
ATOM 667 C C . PRO A 1 82 ? 22.292 13.882 -0.150 1.00 20.21 82 PRO A C 1
ATOM 668 O O . PRO A 1 82 ? 23.184 13.791 0.700 1.00 21.15 82 PRO A O 1
ATOM 672 N N . GLY A 1 83 ? 22.480 13.834 -1.456 1.00 20.98 83 GLY A N 1
ATOM 673 C CA . GLY A 1 83 ? 23.770 13.720 -2.062 1.00 24.07 83 GLY A CA 1
ATOM 674 C C . GLY A 1 83 ? 24.411 12.346 -2.052 1.00 22.49 83 GLY A C 1
ATOM 675 O O . GLY A 1 83 ? 25.515 12.193 -2.598 1.00 26.05 83 GLY A O 1
ATOM 676 N N . VAL A 1 84 ? 23.776 11.361 -1.440 1.00 20.91 84 VAL A N 1
ATOM 677 C CA . VAL A 1 84 ? 24.365 10.030 -1.335 1.00 19.95 84 VAL A CA 1
ATOM 678 C C . VAL A 1 84 ? 24.037 9.259 -2.609 1.00 19.36 84 VAL A C 1
ATOM 679 O O . VAL A 1 84 ? 22.963 9.398 -3.228 1.00 19.17 84 VAL A O 1
ATOM 683 N N . THR A 1 85 ? 25.005 8.416 -3.025 1.00 20.59 85 THR A N 1
ATOM 684 C CA . THR A 1 85 ? 24.801 7.455 -4.106 1.00 18.98 85 THR A CA 1
ATOM 685 C C . THR A 1 85 ? 24.458 6.081 -3.561 1.00 18.65 85 THR A C 1
ATOM 686 O O . THR A 1 85 ? 25.044 5.585 -2.590 1.00 23.31 85 THR A O 1
ATOM 690 N N . TYR A 1 86 ? 23.482 5.448 -4.207 1.00 16.29 86 TYR A N 1
ATOM 691 C CA . TYR A 1 86 ? 22.877 4.197 -3.820 1.00 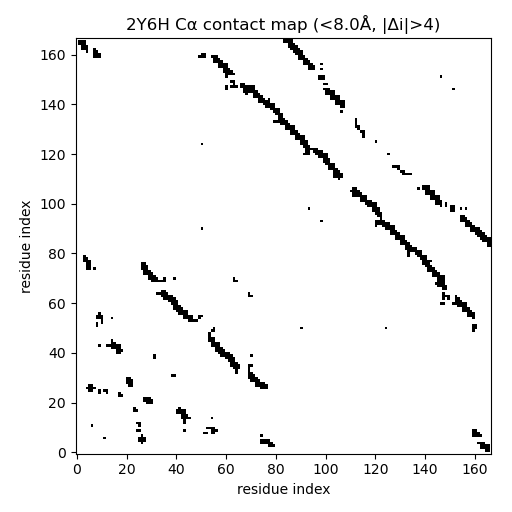15.98 86 TYR A CA 1
ATOM 692 C C . TYR A 1 86 ? 23.047 3.179 -4.941 1.00 16.11 86 TYR A C 1
ATOM 693 O O . TYR A 1 86 ? 23.024 3.559 -6.112 1.00 17.48 86 TYR A O 1
ATOM 702 N N . THR A 1 87 ? 23.166 1.925 -4.571 1.00 16.08 87 THR A N 1
ATOM 703 C CA A THR A 1 87 ? 23.004 0.798 -5.477 0.50 15.62 87 THR A CA 1
ATOM 704 C CA B THR A 1 87 ? 22.984 0.839 -5.534 0.50 16.25 87 THR A CA 1
ATOM 705 C C . THR A 1 87 ? 21.599 0.234 -5.337 1.00 15.13 87 THR A C 1
ATOM 706 O O . THR A 1 87 ? 21.202 -0.097 -4.239 1.00 17.57 87 THR A O 1
ATOM 713 N N . TYR A 1 88 ? 20.881 0.083 -6.408 1.00 14.87 88 TYR A N 1
ATOM 714 C CA . TYR A 1 88 ? 19.608 -0.570 -6.537 1.00 14.43 88 TYR A CA 1
ATOM 715 C C . TYR A 1 88 ? 19.867 -1.955 -7.078 1.00 14.69 88 TYR A C 1
ATOM 716 O O . TYR A 1 88 ? 20.444 -2.077 -8.140 1.00 15.43 88 TYR A O 1
ATOM 725 N N . THR A 1 89 ? 19.321 -2.967 -6.409 1.00 15.03 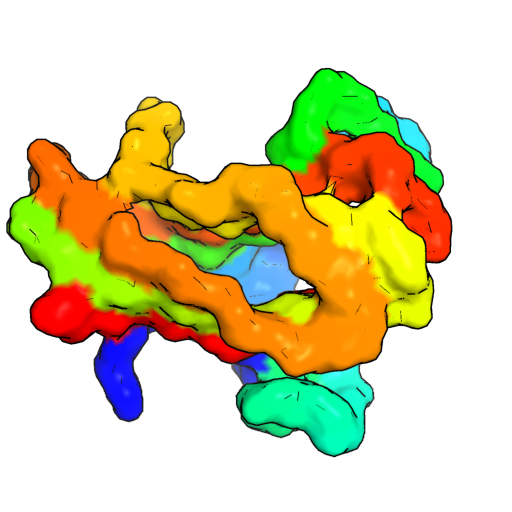89 THR A N 1
ATOM 726 C CA . THR A 1 89 ? 19.327 -4.309 -6.982 1.00 15.83 89 THR A CA 1
ATOM 727 C C . THR A 1 89 ? 17.977 -4.969 -6.742 1.00 14.69 89 THR A C 1
ATOM 728 O O . THR A 1 89 ? 17.365 -4.782 -5.682 1.00 15.48 89 THR A O 1
ATOM 732 N N . ILE A 1 90 ? 17.496 -5.733 -7.710 1.00 15.09 90 ILE A N 1
ATOM 733 C CA . ILE A 1 90 ? 16.266 -6.483 -7.585 1.00 14.72 90 ILE A CA 1
ATOM 734 C C . ILE A 1 90 ? 16.409 -7.750 -8.415 1.00 15.10 90 ILE A C 1
ATOM 735 O O . ILE A 1 90 ? 17.234 -7.801 -9.340 1.00 17.14 90 ILE A O 1
ATOM 740 N N . ARG A 1 91 ? 15.631 -8.773 -8.132 1.00 15.61 91 ARG A N 1
ATOM 741 C CA . ARG A 1 91 ? 15.559 -10.000 -8.930 1.00 16.29 91 ARG A CA 1
ATOM 742 C C . ARG A 1 91 ? 14.206 -10.021 -9.631 1.00 14.90 91 ARG A C 1
ATOM 743 O O . ARG A 1 91 ? 13.173 -9.655 -9.077 1.00 15.22 91 ARG A O 1
ATOM 751 N N . ALA A 1 92 ? 14.220 -10.535 -10.876 1.00 15.17 92 ALA A N 1
ATOM 752 C CA . ALA A 1 92 ? 12.999 -10.623 -11.650 1.00 14.18 92 ALA A CA 1
ATOM 753 C C . ALA A 1 92 ? 13.057 -11.803 -12.622 1.00 15.25 92 ALA A C 1
ATOM 754 O O . ALA A 1 92 ? 14.138 -12.167 -13.108 1.00 16.71 92 ALA A O 1
ATOM 756 N N . ARG A 1 93 ? 11.884 -12.344 -12.900 1.00 14.69 93 ARG A N 1
ATOM 757 C CA A ARG A 1 93 ? 11.727 -13.379 -13.925 0.50 15.79 93 ARG A CA 1
ATOM 758 C CA B ARG A 1 93 ? 11.718 -13.395 -13.904 0.50 17.57 93 ARG A CA 1
ATOM 759 C C . ARG A 1 93 ? 10.265 -13.351 -14.369 1.00 13.79 93 ARG A C 1
ATOM 760 O O . ARG A 1 93 ? 9.418 -12.666 -13.783 1.00 14.86 93 ARG A O 1
ATOM 775 N N . ALA A 1 94 ? 9.975 -14.094 -15.429 1.00 13.05 94 ALA A N 1
ATOM 776 C CA . ALA A 1 94 ? 8.614 -14.143 -15.962 1.00 13.41 94 ALA A CA 1
ATOM 777 C C . ALA A 1 94 ? 8.184 -15.587 -16.243 1.00 12.67 94 ALA A C 1
ATOM 778 O O . ALA A 1 94 ? 9.016 -16.492 -16.423 1.00 13.75 94 ALA A O 1
ATOM 780 N N . GLU A 1 95 ? 6.880 -15.776 -16.317 1.00 12.13 95 GLU A N 1
ATOM 781 C CA . GLU A 1 95 ? 6.281 -17.103 -16.570 1.00 12.89 95 GLU A CA 1
ATOM 782 C C . GLU A 1 95 ? 6.530 -17.565 -17.992 1.00 13.54 95 GLU A C 1
ATOM 783 O O . GLU A 1 95 ? 6.720 -18.768 -18.242 1.00 15.85 95 GLU A O 1
ATOM 789 N N . GLN A 1 96 ? 6.474 -16.632 -18.927 1.00 14.15 96 GLN A N 1
ATOM 790 C CA . GLN A 1 96 ? 6.605 -16.876 -20.355 1.00 16.51 96 GLN A CA 1
ATOM 791 C C . GLN A 1 96 ? 7.686 -15.951 -20.927 1.00 15.14 96 GLN A C 1
ATOM 792 O O . GLN A 1 96 ? 8.024 -14.920 -20.333 1.00 14.28 96 GLN A O 1
ATOM 798 N N . ASP A 1 97 ? 8.229 -16.288 -22.102 1.00 17.22 97 ASP A N 1
ATOM 799 C CA . ASP A 1 97 ? 9.090 -15.399 -22.835 1.00 16.96 97 ASP A CA 1
ATOM 800 C C . ASP A 1 97 ? 8.403 -14.090 -23.194 1.00 16.91 97 ASP A C 1
ATOM 801 O O . ASP A 1 97 ? 7.206 -14.046 -23.417 1.00 23.38 97 ASP A O 1
ATOM 806 N N A GLY A 1 98 ? 9.242 -13.069 -23.287 0.50 18.02 98 GLY A N 1
ATOM 807 N N B GLY A 1 98 ? 9.166 -13.000 -23.246 0.50 16.56 98 GLY A N 1
ATOM 808 C CA A GLY A 1 98 ? 8.582 -11.847 -23.763 0.50 19.35 98 GLY A CA 1
ATOM 809 C CA B GLY A 1 98 ? 8.881 -11.724 -23.852 0.50 17.34 98 GLY A CA 1
ATOM 810 C C A GLY A 1 98 ? 7.940 -11.215 -22.530 0.50 16.61 98 GLY A C 1
ATOM 811 C C B GLY A 1 98 ? 8.545 -10.524 -22.970 0.50 14.58 98 GLY A C 1
ATOM 812 O O A GLY A 1 98 ? 6.756 -11.304 -22.263 0.50 17.70 98 GLY A O 1
ATOM 813 O O B GLY A 1 98 ? 8.071 -9.464 -23.413 0.50 14.67 98 GLY A O 1
ATOM 814 N N . ALA A 1 99 ? 8.750 -10.591 -21.700 1.00 15.73 99 ALA A N 1
ATOM 815 C CA . ALA A 1 99 ? 8.369 -9.586 -20.720 1.00 13.17 99 ALA A CA 1
ATOM 816 C C . ALA A 1 99 ? 9.387 -8.430 -20.693 1.00 12.90 99 ALA A C 1
ATOM 817 O O . ALA A 1 99 ? 10.566 -8.605 -20.930 1.00 13.91 99 ALA A O 1
ATOM 819 N N . VAL A 1 100 ? 8.861 -7.276 -20.353 1.00 12.90 100 VAL A N 1
ATOM 820 C CA . VAL A 1 100 ? 9.580 -6.006 -20.323 1.00 13.36 100 VAL A CA 1
ATOM 821 C C . VAL A 1 100 ? 9.199 -5.294 -19.022 1.00 12.40 100 VAL A C 1
ATOM 822 O O . VAL A 1 100 ? 8.025 -5.148 -18.716 1.00 13.79 100 VAL A O 1
ATOM 826 N N . VAL A 1 101 ? 10.191 -4.776 -18.291 1.00 12.60 101 VAL A N 1
ATOM 827 C CA . VAL A 1 101 ? 9.939 -4.004 -17.047 1.00 12.18 101 VAL A CA 1
ATOM 828 C C . VAL A 1 101 ? 10.926 -2.862 -16.999 1.00 12.31 101 VAL A C 1
ATOM 829 O O . VAL A 1 101 ? 12.089 -3.022 -17.402 1.00 13.92 101 VAL A O 1
ATOM 833 N N . SER A 1 102 ? 10.490 -1.707 -16.473 1.00 12.43 102 SER A N 1
ATOM 834 C CA . SER A 1 102 ? 11.415 -0.638 -16.167 1.00 12.60 102 SER A CA 1
ATOM 835 C C . SER A 1 102 ? 11.460 -0.457 -14.640 1.00 12.14 102 SER A C 1
ATOM 836 O O . SER A 1 102 ? 10.436 -0.412 -13.962 1.00 13.10 102 SER A O 1
ATOM 839 N N . PHE A 1 103 ? 12.673 -0.366 -14.114 1.00 12.64 103 PHE A N 1
ATOM 840 C CA . PHE A 1 103 ? 12.947 -0.229 -12.684 1.00 12.95 103 PHE A CA 1
ATOM 841 C C . PHE A 1 103 ? 13.440 1.183 -12.430 1.00 12.89 103 PHE A C 1
ATOM 842 O O . PHE A 1 103 ? 14.470 1.564 -13.001 1.00 14.30 103 PHE A O 1
ATOM 850 N N . THR A 1 104 ? 12.683 1.995 -11.676 1.00 12.38 104 THR A N 1
ATOM 851 C CA . THR A 1 104 ? 13.002 3.417 -11.573 1.00 12.83 104 THR A CA 1
ATOM 852 C C . THR A 1 104 ? 13.060 3.870 -10.140 1.00 12.61 104 THR A C 1
ATOM 853 O O . THR A 1 104 ? 12.536 3.215 -9.229 1.00 12.70 104 THR A O 1
ATOM 857 N N . VAL A 1 105 ? 13.676 5.024 -9.922 1.00 14.54 105 VAL A N 1
ATOM 858 C CA A VAL A 1 105 ? 13.664 5.656 -8.595 0.50 14.26 105 VAL A CA 1
ATOM 859 C CA B VAL A 1 105 ? 13.763 5.655 -8.602 0.50 14.23 105 VAL A CA 1
ATOM 860 C C . VAL A 1 105 ? 13.555 7.156 -8.790 1.00 14.69 105 VAL A C 1
ATOM 861 O O . VAL A 1 105 ? 14.182 7.750 -9.693 1.00 16.57 105 VAL A O 1
ATOM 868 N N . GLY A 1 106 ? 12.734 7.774 -7.962 1.00 14.57 106 GLY A N 1
ATOM 869 C CA . GLY A 1 106 ? 12.455 9.213 -8.034 1.00 14.88 106 GLY A CA 1
ATOM 870 C C . GLY A 1 106 ? 11.966 9.752 -6.708 1.00 14.66 106 GLY A C 1
ATOM 871 O O . GLY A 1 106 ? 11.840 9.025 -5.738 1.00 14.76 106 GLY A O 1
ATOM 872 N N . ASN A 1 107 ? 11.751 11.078 -6.694 1.00 17.27 107 ASN A N 1
ATOM 873 C CA . ASN A 1 107 ? 11.264 11.687 -5.460 1.00 17.38 107 ASN A CA 1
ATOM 874 C C . ASN A 1 107 ? 9.738 11.840 -5.481 1.00 18.34 107 ASN A C 1
ATOM 875 O O . ASN A 1 107 ? 9.010 11.488 -6.427 1.00 18.59 107 ASN A O 1
ATOM 880 N N . GLN A 1 108 ? 9.193 12.359 -4.352 1.00 19.10 108 GLN A N 1
ATOM 881 C CA A GLN A 1 108 ? 7.785 12.588 -4.152 0.50 21.92 108 GLN A CA 1
ATOM 882 C CA B GLN A 1 108 ? 7.729 12.453 -4.284 0.50 20.75 108 GLN A CA 1
ATOM 883 C C . GLN A 1 108 ? 7.265 13.666 -5.062 1.00 24.36 108 GLN A C 1
ATOM 884 O O . GLN A 1 108 ? 6.059 13.900 -5.213 1.00 32.06 108 GLN A O 1
ATOM 895 N N . SER A 1 109 ? 8.180 14.421 -5.683 1.00 26.36 109 SER A N 1
ATOM 896 C CA . SER A 1 109 ? 7.719 15.450 -6.625 1.00 29.96 109 SER A CA 1
ATOM 897 C C . SER A 1 109 ? 7.847 14.974 -8.059 1.00 26.22 109 SER A C 1
ATOM 898 O O . SER A 1 109 ? 7.832 15.754 -9.025 1.00 31.31 109 SER A O 1
ATOM 901 N N . PHE A 1 110 ? 7.964 13.654 -8.262 1.00 22.99 110 PHE A N 1
ATOM 902 C CA . PHE A 1 110 ? 8.016 13.033 -9.552 1.00 22.44 110 PHE A CA 1
ATOM 903 C C . PHE A 1 110 ? 9.217 13.447 -10.399 1.00 21.52 110 PHE A C 1
ATOM 904 O O . PHE A 1 110 ? 9.217 13.365 -11.634 1.00 25.98 110 PHE A O 1
ATOM 912 N N . ASP A 1 111 ? 10.305 13.838 -9.735 1.00 22.35 111 ASP A N 1
ATOM 913 C CA . ASP A 1 111 ? 11.621 13.938 -10.348 1.00 23.67 111 ASP A CA 1
ATOM 914 C C . ASP A 1 111 ? 12.290 12.561 -10.308 1.00 21.39 111 ASP A C 1
ATOM 915 O O . ASP A 1 111 ? 12.481 11.984 -9.253 1.00 22.46 111 ASP A O 1
ATOM 920 N N . GLU A 1 112 ? 12.698 12.043 -11.468 1.00 21.81 112 GLU A N 1
ATOM 921 C CA . GLU A 1 112 ? 13.375 10.733 -11.534 1.00 19.76 112 GLU A CA 1
ATOM 922 C C . GLU A 1 112 ? 14.864 10.885 -11.362 1.00 20.15 112 GLU A C 1
ATOM 923 O O . GLU A 1 112 ? 15.501 11.676 -12.081 1.00 25.23 112 GLU A O 1
ATOM 929 N N . TYR A 1 113 ? 15.471 10.138 -10.445 1.00 19.11 113 TYR A N 1
ATOM 930 C CA . TYR A 1 113 ? 16.907 10.116 -10.288 1.00 20.37 113 TYR A CA 1
ATOM 931 C C . TYR A 1 113 ? 17.606 9.158 -11.265 1.00 21.94 113 TYR A C 1
ATOM 932 O O . TYR A 1 113 ? 18.734 9.430 -11.664 1.00 26.24 113 TYR A O 1
ATOM 941 N N . GLY A 1 114 ? 16.964 8.053 -11.579 1.00 19.17 114 GLY A N 1
ATOM 942 C CA . GLY A 1 114 ? 17.557 7.113 -12.547 1.00 21.33 114 GLY A CA 1
ATOM 943 C C . GLY A 1 114 ? 16.627 5.946 -12.787 1.00 16.59 114 GLY A C 1
ATOM 944 O O . GLY A 1 114 ? 15.609 5.790 -12.104 1.00 16.88 114 GLY A O 1
ATOM 945 N N . ARG A 1 115 ? 17.019 5.128 -13.773 1.00 18.50 115 ARG A N 1
ATOM 946 C CA . ARG A 1 115 ? 16.262 3.953 -14.071 1.00 17.07 115 ARG A CA 1
ATOM 947 C C . ARG A 1 115 ? 17.099 2.935 -14.854 1.00 18.65 115 ARG A C 1
ATOM 948 O O . ARG A 1 115 ? 18.109 3.300 -15.450 1.00 19.62 115 ARG A O 1
ATOM 956 N N . LEU A 1 116 ? 16.636 1.702 -14.833 1.00 18.37 116 LEU A N 1
ATOM 957 C CA . LEU A 1 116 ? 16.965 0.697 -15.821 1.00 20.17 116 LEU A CA 1
ATOM 958 C C . LEU A 1 116 ? 15.736 0.589 -16.719 1.00 18.23 116 LEU A C 1
ATOM 959 O O . LEU A 1 116 ? 14.726 0.125 -16.222 1.00 21.18 116 LEU A O 1
ATOM 964 N N . HIS A 1 117 ? 15.873 0.969 -17.977 1.00 20.69 117 HIS A N 1
ATOM 965 C CA . HIS A 1 117 ? 14.807 1.157 -18.942 1.00 20.30 117 HIS A CA 1
ATOM 966 C C . HIS A 1 117 ? 14.581 -0.078 -19.740 1.00 20.88 117 HIS A C 1
ATOM 967 O O . HIS A 1 117 ? 15.508 -0.638 -20.304 1.00 23.22 117 HIS A O 1
ATOM 974 N N A HIS A 1 118 ? 13.391 -0.444 -20.158 0.70 17.79 118 HIS A N 1
ATOM 975 N N B HIS A 1 118 ? 13.526 -0.832 -19.690 0.30 15.68 118 HIS A N 1
ATOM 976 C CA A HIS A 1 118 ? 12.796 -1.528 -20.880 0.70 18.71 118 HIS A CA 1
ATOM 977 C CA B HIS A 1 118 ? 12.942 -1.573 -20.758 0.30 16.25 118 HIS A CA 1
ATOM 978 C C A HIS A 1 118 ? 13.744 -2.716 -20.710 0.70 14.93 118 HIS A C 1
ATOM 979 C C B HIS A 1 118 ? 13.712 -2.879 -20.778 0.30 17.53 118 HIS A C 1
ATOM 980 O O A HIS A 1 118 ? 14.378 -3.142 -21.688 0.70 19.05 118 HIS A O 1
ATOM 981 O O B HIS A 1 118 ? 14.076 -3.463 -21.788 0.30 14.52 118 HIS A O 1
ATOM 994 N N . GLN A 1 119 ? 13.904 -3.245 -19.517 1.00 14.70 119 GLN A N 1
ATOM 995 C CA . GLN A 1 119 ? 14.705 -4.451 -19.324 1.00 14.85 119 GLN A CA 1
ATOM 996 C C . GLN A 1 119 ? 13.923 -5.678 -19.823 1.00 14.58 119 GLN A C 1
ATOM 997 O O . GLN A 1 119 ? 12.735 -5.828 -19.585 1.00 17.17 119 GLN A O 1
ATOM 1003 N N . GLN A 1 120 ? 14.686 -6.558 -20.440 1.00 14.73 120 GLN A N 1
ATOM 1004 C CA . GLN A 1 120 ? 14.172 -7.810 -20.970 1.00 15.63 120 GLN A CA 1
ATOM 1005 C C . GLN A 1 120 ? 14.176 -8.811 -19.842 1.00 15.98 120 GLN A C 1
ATOM 1006 O O . GLN A 1 120 ? 15.249 -9.213 -19.337 1.00 21.26 120 GLN A O 1
ATOM 1012 N N . ILE A 1 121 ? 13.018 -9.248 -19.411 1.00 15.04 121 ILE A N 1
ATOM 1013 C CA . ILE A 1 121 ? 12.892 -10.190 -18.321 1.00 15.69 121 ILE A CA 1
ATOM 1014 C C . ILE A 1 121 ? 12.761 -11.591 -18.932 1.00 18.15 121 ILE A C 1
ATOM 1015 O O . ILE A 1 121 ? 11.937 -11.775 -19.855 1.00 23.42 121 ILE A O 1
ATOM 1020 N N . THR A 1 122 ? 13.540 -12.540 -18.442 1.00 15.58 122 THR A N 1
ATOM 1021 C CA . THR A 1 122 ? 13.494 -13.901 -18.996 1.00 17.41 122 THR A CA 1
ATOM 1022 C C . THR A 1 122 ? 12.761 -14.827 -18.018 1.00 15.22 122 THR A C 1
ATOM 1023 O O . THR A 1 122 ? 12.314 -14.434 -16.940 1.00 14.96 122 THR A O 1
ATOM 1027 N N . THR A 1 123 ? 12.672 -16.097 -18.422 1.00 15.60 123 THR A N 1
ATOM 1028 C CA . THR A 1 123 ? 12.011 -17.082 -17.600 1.00 14.69 123 THR A CA 1
ATOM 1029 C C . THR A 1 123 ? 12.854 -17.573 -16.433 1.00 16.83 123 THR A C 1
ATOM 1030 O O . THR A 1 123 ? 12.351 -18.337 -15.626 1.00 20.65 123 THR A O 1
ATOM 1034 N N . GLU A 1 124 ? 14.085 -17.103 -16.321 1.00 18.63 124 GLU A N 1
ATOM 1035 C CA A GLU A 1 124 ? 14.927 -17.459 -15.189 0.50 21.55 124 GLU A CA 1
ATOM 1036 C CA B GLU A 1 124 ? 14.982 -17.447 -15.233 0.50 22.25 124 GLU A CA 1
ATOM 1037 C C . GLU A 1 124 ? 15.212 -16.225 -14.341 1.00 20.89 124 GLU A C 1
ATOM 1038 O O . GLU A 1 124 ? 15.313 -15.111 -14.840 1.00 21.27 124 GLU A O 1
ATOM 1049 N N . TRP A 1 125 ? 15.330 -16.435 -13.051 1.00 20.70 125 TRP A N 1
ATOM 1050 C CA . TRP A 1 125 ? 15.700 -15.321 -12.170 1.00 20.63 125 TRP A CA 1
ATOM 1051 C C . TRP A 1 125 ? 17.016 -14.688 -12.623 1.00 21.05 125 TRP A C 1
ATOM 1052 O O . TRP A 1 125 ? 18.001 -15.395 -12.855 1.00 25.71 125 TRP A O 1
ATOM 1063 N N . GLN A 1 126 ? 17.026 -13.352 -12.733 1.00 20.73 126 GLN A N 1
ATOM 1064 C CA . GLN A 1 126 ? 18.244 -12.581 -12.966 1.00 21.17 126 GLN A CA 1
ATOM 1065 C C . GLN A 1 126 ? 18.232 -11.374 -12.028 1.00 18.99 126 GLN A C 1
ATOM 1066 O O . GLN A 1 126 ? 17.173 -10.867 -11.684 1.00 18.58 126 GLN A O 1
ATOM 1072 N N . PRO A 1 127 ? 19.407 -10.895 -11.632 1.00 21.03 127 PRO A N 1
ATOM 1073 C CA . PRO A 1 127 ? 19.508 -9.624 -10.963 1.00 19.54 127 PRO A CA 1
ATOM 1074 C C . PRO A 1 127 ? 19.519 -8.450 -11.960 1.00 18.80 127 PRO A C 1
ATOM 1075 O O . PRO A 1 127 ? 20.083 -8.565 -13.036 1.00 21.19 127 PRO A O 1
ATOM 1079 N N . PHE A 1 128 ? 18.951 -7.349 -11.546 1.00 17.36 128 PHE A N 1
ATOM 1080 C CA . PHE A 1 128 ? 18.911 -6.114 -12.302 1.00 17.65 128 PHE A CA 1
ATOM 1081 C C . PHE A 1 128 ? 19.440 -5.043 -11.349 1.00 17.59 128 PHE A 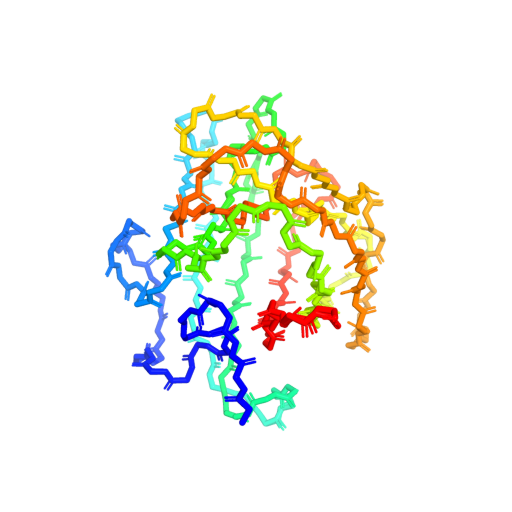C 1
ATOM 1082 O O . PHE A 1 128 ? 18.891 -4.905 -10.248 1.00 18.59 128 PHE A O 1
ATOM 1090 N N . THR A 1 129 ? 20.469 -4.325 -11.733 1.00 16.59 129 THR A N 1
ATOM 1091 C CA . THR A 1 129 ? 21.096 -3.364 -10.837 1.00 17.35 129 THR A CA 1
ATOM 1092 C C . THR A 1 129 ? 21.471 -2.092 -11.557 1.00 17.51 129 THR A C 1
ATOM 1093 O O . THR A 1 129 ? 21.847 -2.123 -12.740 1.00 19.41 129 THR A O 1
ATOM 1097 N N . PHE A 1 130 ? 21.391 -1.001 -10.827 1.00 16.44 130 PHE A N 1
ATOM 1098 C CA . PHE A 1 130 ? 21.925 0.286 -11.284 1.00 16.91 130 PHE A CA 1
ATOM 1099 C C . PHE A 1 130 ? 22.273 1.148 -10.078 1.00 16.43 130 PHE A C 1
ATOM 1100 O O . PHE A 1 130 ? 21.865 0.870 -8.952 1.00 17.26 130 PHE A O 1
ATOM 1108 N N . GLU A 1 131 ? 22.973 2.236 -10.330 1.00 18.25 131 GLU A N 1
ATOM 1109 C CA . GLU A 1 131 ? 23.300 3.226 -9.311 1.00 17.54 131 GLU A CA 1
ATOM 1110 C C . GLU A 1 131 ? 22.523 4.504 -9.556 1.00 17.51 131 GLU A C 1
ATOM 1111 O O . GLU A 1 131 ? 22.320 4.863 -10.711 1.00 18.83 131 GLU A O 1
ATOM 1117 N N . PHE A 1 132 ? 22.227 5.196 -8.463 1.00 17.54 132 PHE A N 1
ATOM 1118 C CA . PHE A 1 132 ? 21.630 6.527 -8.632 1.00 17.95 132 PHE A CA 1
ATOM 1119 C C . PHE A 1 132 ? 22.119 7.398 -7.475 1.00 19.53 132 PHE A C 1
ATOM 1120 O O . PHE A 1 132 ? 22.534 6.866 -6.463 1.00 18.82 132 PHE A O 1
ATOM 1128 N N . THR A 1 133 ? 21.996 8.718 -7.654 1.00 18.31 133 THR A N 1
ATOM 1129 C CA . THR A 1 133 ? 22.423 9.670 -6.655 1.00 18.72 133 THR A CA 1
ATOM 1130 C C . THR A 1 133 ? 21.231 10.560 -6.287 1.00 18.47 133 THR A C 1
ATOM 1131 O O . THR A 1 133 ? 20.552 11.028 -7.194 1.00 18.80 133 THR A O 1
ATOM 1135 N N . VAL A 1 134 ? 21.022 10.768 -4.996 1.00 18.03 134 VAL A N 1
ATOM 1136 C CA . VAL A 1 134 ? 20.011 11.710 -4.541 1.00 18.19 134 VAL A CA 1
ATOM 1137 C C . VAL A 1 134 ? 20.566 13.114 -4.722 1.00 19.47 134 VAL A C 1
ATOM 1138 O O . VAL A 1 134 ? 21.302 13.657 -3.894 1.00 20.15 134 VAL A O 1
ATOM 1142 N N . SER A 1 135 ? 20.233 13.734 -5.862 1.00 22.16 135 SER A N 1
ATOM 1143 C CA . SER A 1 135 ? 20.897 14.959 -6.299 1.00 24.82 135 SER A CA 1
ATOM 1144 C C . SER A 1 135 ? 20.242 16.223 -5.775 1.00 23.74 135 SER A C 1
ATOM 1145 O O . SER A 1 135 ? 20.666 17.328 -6.101 1.00 28.15 135 SER A O 1
ATOM 1148 N N . ASP A 1 136 ? 19.225 16.083 -4.946 1.00 22.22 136 ASP A N 1
ATOM 1149 C CA . ASP A 1 136 ? 18.525 17.193 -4.310 1.00 22.84 136 ASP A CA 1
ATOM 1150 C C . ASP A 1 136 ? 18.517 16.999 -2.798 1.00 21.53 136 ASP A C 1
ATOM 1151 O O . ASP A 1 136 ? 19.426 16.312 -2.292 1.00 23.02 136 ASP A O 1
ATOM 1156 N N . GLN A 1 137 ? 17.553 17.600 -2.094 1.00 21.01 137 GLN A N 1
ATOM 1157 C CA . GLN A 1 137 ? 17.597 17.579 -0.620 1.00 21.81 137 GLN A CA 1
ATOM 1158 C C . GLN A 1 137 ? 16.572 16.617 -0.033 1.00 19.97 137 GLN A C 1
ATOM 1159 O O . GLN A 1 137 ? 16.203 16.747 1.142 1.00 21.66 137 GLN A O 1
ATOM 1165 N N . GLU A 1 138 ? 16.086 15.635 -0.789 1.00 18.80 138 GLU A N 1
ATOM 1166 C CA . GLU A 1 138 ? 15.068 14.743 -0.290 1.00 17.25 138 GLU A CA 1
ATOM 1167 C C . GLU A 1 138 ? 15.649 13.661 0.642 1.00 16.71 138 GLU A C 1
ATOM 1168 O O . GLU A 1 138 ? 16.800 13.223 0.528 1.00 17.41 138 GLU A O 1
ATOM 1174 N N . THR A 1 139 ? 14.772 13.235 1.561 1.00 16.39 139 THR A N 1
ATOM 1175 C CA . THR A 1 139 ? 15.108 12.157 2.506 1.00 15.97 139 THR A CA 1
ATOM 1176 C C . THR A 1 139 ? 14.141 10.993 2.397 1.00 15.12 139 THR A C 1
ATOM 1177 O O . THR A 1 139 ? 14.497 9.893 2.891 1.00 15.91 139 THR A O 1
ATOM 1181 N N . VAL A 1 140 ? 12.958 11.155 1.817 1.00 15.27 140 VAL A N 1
ATOM 1182 C CA . VAL A 1 140 ? 12.002 10.061 1.676 1.00 15.11 140 VAL A CA 1
ATOM 1183 C C . VAL A 1 140 ? 11.600 10.033 0.219 1.00 15.06 140 VAL A C 1
ATOM 1184 O O . VAL A 1 140 ? 10.936 10.954 -0.273 1.00 15.89 140 VAL A O 1
ATOM 1188 N N . ILE A 1 141 ? 12.032 9.005 -0.522 1.00 14.33 141 ILE A N 1
ATOM 1189 C CA . ILE A 1 141 ? 11.791 8.908 -1.953 1.00 13.97 141 ILE A CA 1
ATOM 1190 C C . ILE A 1 141 ? 10.996 7.652 -2.245 1.00 13.42 141 ILE A C 1
ATOM 1191 O O . ILE A 1 141 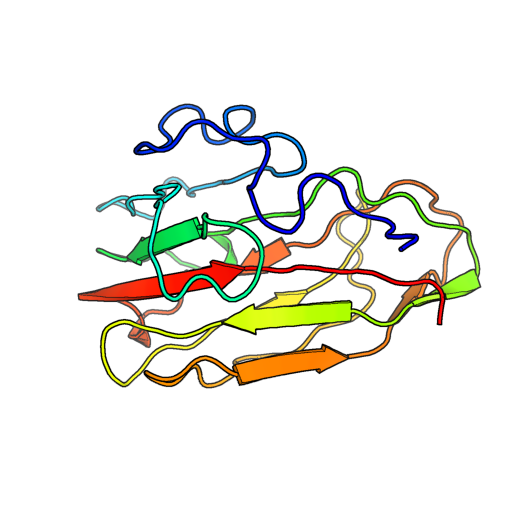? 10.448 6.983 -1.362 1.00 14.33 141 ILE A O 1
ATOM 1196 N N . ARG A 1 142 ? 10.882 7.319 -3.530 1.00 14.29 142 ARG A N 1
ATOM 1197 C CA . ARG A 1 142 ? 10.008 6.221 -3.992 1.00 13.89 142 ARG A CA 1
ATOM 1198 C C . ARG A 1 142 ? 10.708 5.499 -5.127 1.00 13.45 142 ARG A C 1
ATOM 1199 O O . ARG A 1 142 ? 11.517 6.082 -5.848 1.00 14.47 142 ARG A O 1
ATOM 1207 N N . ALA A 1 143 ? 10.332 4.222 -5.342 1.00 12.59 143 ALA A N 1
ATOM 1208 C CA . ALA A 1 143 ? 10.969 3.436 -6.394 1.00 12.51 143 ALA A CA 1
ATOM 1209 C C . ALA A 1 143 ? 9.943 2.728 -7.267 1.00 11.97 143 ALA A C 1
ATOM 1210 O O . ALA A 1 143 ? 9.630 1.548 -7.057 1.00 11.89 143 ALA A O 1
ATOM 1212 N N . PRO A 1 144 ? 9.371 3.429 -8.249 1.00 12.30 144 PRO A N 1
ATOM 1213 C CA . PRO A 1 144 ? 8.365 2.842 -9.132 1.00 11.49 144 PRO A CA 1
ATOM 1214 C C . PRO A 1 144 ? 8.919 1.818 -10.117 1.00 11.17 144 PRO A C 1
ATOM 1215 O O . PRO A 1 144 ? 9.836 2.101 -10.906 1.00 12.08 144 PRO A O 1
ATOM 1219 N N . ILE A 1 145 ? 8.282 0.652 -10.121 1.00 11.79 145 ILE A N 1
ATOM 1220 C CA . ILE A 1 145 ? 8.510 -0.406 -11.130 1.00 11.41 145 ILE A CA 1
ATOM 1221 C C . ILE A 1 145 ? 7.325 -0.411 -12.067 1.00 11.49 145 ILE A C 1
ATOM 1222 O O . ILE A 1 145 ? 6.177 -0.519 -11.618 1.00 12.30 145 ILE A O 1
ATOM 1227 N N . HIS A 1 146 ? 7.589 -0.282 -13.370 1.00 11.86 146 HIS A N 1
ATOM 1228 C CA . HIS A 1 146 ? 6.553 -0.191 -14.380 1.00 11.86 146 HIS A CA 1
ATOM 1229 C C . HIS A 1 146 ? 6.390 -1.529 -15.085 1.00 11.68 146 HIS A C 1
ATOM 1230 O O . HIS A 1 146 ? 7.351 -2.062 -15.660 1.00 12.33 146 HIS A O 1
ATOM 1237 N N . PHE A 1 147 ? 5.165 -2.038 -15.070 1.00 12.03 147 PHE A N 1
ATOM 1238 C CA . PHE A 1 147 ? 4.792 -3.304 -15.676 1.00 12.25 147 PHE A CA 1
ATOM 1239 C C . PHE A 1 147 ? 3.860 -3.220 -16.842 1.00 12.55 147 PHE A C 1
ATOM 1240 O O . PHE A 1 147 ? 3.555 -4.249 -17.472 1.00 13.78 147 PHE A O 1
ATOM 1248 N N . GLY A 1 148 ? 3.308 -2.043 -17.171 1.00 13.63 148 GLY A N 1
ATOM 1249 C CA . GLY A 1 148 ? 2.236 -1.927 -18.122 1.00 14.55 148 GLY A CA 1
ATOM 1250 C C . GLY A 1 148 ? 2.600 -1.892 -19.576 1.00 13.94 148 GLY A C 1
ATOM 1251 O O . GLY A 1 148 ? 2.012 -1.144 -20.342 1.00 17.93 148 GLY A O 1
ATOM 1252 N N . TYR A 1 149 ? 3.584 -2.673 -19.970 1.00 14.95 149 TYR A N 1
ATOM 1253 C CA . TYR A 1 149 ? 4.043 -2.782 -21.347 1.00 14.97 149 TYR A CA 1
ATOM 1254 C C . TYR A 1 149 ? 3.123 -3.749 -22.084 1.00 14.65 149 TYR A C 1
ATOM 1255 O O . TYR A 1 149 ? 2.791 -4.832 -21.562 1.00 14.81 149 TYR A O 1
ATOM 1264 N N . ALA A 1 150 ? 2.730 -3.402 -23.303 1.00 14.83 150 ALA A N 1
ATOM 1265 C CA . ALA A 1 150 ? 1.851 -4.265 -24.109 1.00 15.08 150 ALA A CA 1
ATOM 1266 C C . ALA A 1 150 ? 2.410 -5.664 -24.310 1.00 14.58 150 ALA A C 1
ATOM 1267 O O . ALA A 1 150 ? 1.622 -6.633 -24.379 1.00 16.09 150 ALA A O 1
ATOM 1269 N N . ALA A 1 151 ? 3.737 -5.795 -24.353 1.00 15.04 151 ALA A N 1
ATOM 1270 C CA . ALA A 1 151 ? 4.406 -7.096 -24.531 1.00 16.38 151 ALA A CA 1
ATOM 1271 C C . ALA A 1 151 ? 4.144 -8.037 -23.358 1.00 14.31 151 ALA A C 1
ATOM 1272 O O . ALA A 1 151 ? 4.419 -9.234 -23.530 1.00 14.45 151 ALA A O 1
ATOM 1274 N N . ASN A 1 152 ? 3.708 -7.503 -22.211 1.00 14.32 152 ASN A N 1
ATOM 1275 C CA . ASN A 1 152 ? 3.506 -8.315 -21.049 1.00 13.63 152 ASN A CA 1
ATOM 1276 C C . ASN A 1 152 ? 2.131 -8.949 -20.965 1.00 13.52 152 ASN A C 1
ATOM 1277 O O . ASN A 1 152 ? 1.897 -9.760 -20.046 1.00 13.40 152 ASN A O 1
ATOM 1282 N N . VAL A 1 153 ? 1.227 -8.598 -21.856 1.00 14.22 153 VAL A N 1
ATOM 1283 C CA . VAL A 1 153 ? -0.130 -9.134 -21.764 1.00 14.69 153 VAL A CA 1
ATOM 1284 C C . VAL A 1 153 ? -0.072 -10.641 -21.909 1.00 14.89 153 VAL A C 1
ATOM 1285 O O . VAL A 1 153 ? 0.564 -11.167 -22.820 1.00 16.31 153 VAL A O 1
ATOM 1289 N N . GLY A 1 154 ? -0.764 -11.340 -20.998 1.00 14.94 154 GLY A N 1
ATOM 1290 C CA . GLY A 1 154 ? -0.747 -12.806 -20.954 1.00 16.84 154 GLY A CA 1
ATOM 1291 C C . GLY A 1 154 ? 0.342 -13.398 -20.130 1.00 17.43 154 GLY A C 1
ATOM 1292 O O . GLY A 1 154 ? 0.453 -14.634 -20.024 1.00 24.86 154 GLY A O 1
ATOM 1293 N N . ASN A 1 155 ? 1.208 -12.583 -19.544 1.00 13.83 155 ASN A N 1
ATOM 1294 C CA . ASN A 1 155 ? 2.350 -13.044 -18.764 1.00 12.96 155 ASN A CA 1
ATOM 1295 C C . ASN A 1 155 ? 2.141 -12.770 -17.290 1.00 12.68 155 ASN A C 1
ATOM 1296 O O . ASN A 1 155 ? 1.279 -11.955 -16.899 1.00 14.39 155 ASN A O 1
ATOM 1301 N N . THR A 1 156 ? 2.956 -13.435 -16.474 1.00 12.68 156 THR A N 1
ATOM 1302 C CA . THR A 1 156 ? 3.106 -13.133 -15.072 1.00 13.15 156 THR A CA 1
ATOM 1303 C C . THR A 1 156 ? 4.569 -12.795 -14.816 1.00 12.20 156 THR A C 1
ATOM 1304 O O . THR A 1 156 ? 5.458 -13.574 -15.181 1.00 13.82 156 THR A O 1
ATOM 1308 N N . ILE A 1 157 ? 4.810 -11.642 -14.227 1.00 12.85 157 ILE A N 1
ATOM 1309 C CA . ILE A 1 157 ? 6.166 -11.183 -13.902 1.00 12.61 157 ILE A CA 1
ATOM 1310 C C . ILE A 1 157 ? 6.344 -11.291 -12.395 1.00 12.50 157 ILE A C 1
ATOM 1311 O O . ILE A 1 157 ? 5.487 -10.856 -11.650 1.00 13.85 157 ILE A O 1
ATOM 1316 N N . TYR A 1 158 ? 7.447 -11.854 -11.966 1.00 13.06 158 TYR A N 1
ATOM 1317 C CA . TYR A 1 158 ? 7.759 -12.032 -10.539 1.00 13.38 158 TYR A CA 1
ATOM 1318 C C . TYR A 1 158 ? 8.929 -11.148 -10.186 1.00 13.81 158 TYR A C 1
ATOM 1319 O O . TYR A 1 158 ? 9.944 -11.078 -10.917 1.00 14.64 158 TYR A O 1
ATOM 1328 N N . ILE A 1 159 ? 8.826 -10.484 -9.034 1.00 13.38 159 ILE A N 1
ATOM 1329 C CA . ILE A 1 159 ? 9.945 -9.700 -8.490 1.00 13.43 159 ILE A CA 1
ATOM 1330 C C . ILE A 1 159 ? 10.200 -10.143 -7.055 1.00 13.26 159 ILE A C 1
ATOM 1331 O O . ILE A 1 159 ? 9.313 -10.590 -6.326 1.00 14.11 159 ILE A O 1
ATOM 1336 N N . ASP A 1 160 ? 11.470 -9.963 -6.640 1.00 13.80 160 ASP A N 1
ATOM 1337 C CA . ASP A 1 160 ? 11.841 -10.249 -5.264 1.00 14.95 160 ASP A CA 1
ATOM 1338 C C . ASP A 1 160 ? 13.149 -9.554 -4.944 1.00 14.88 160 ASP A C 1
ATOM 1339 O O . ASP A 1 160 ? 13.938 -9.200 -5.832 1.00 16.14 160 ASP A O 1
ATOM 1344 N N . GLY A 1 161 ? 13.383 -9.383 -3.643 1.00 15.71 161 GLY A N 1
ATOM 1345 C CA . GLY A 1 161 ? 14.673 -8.965 -3.171 1.00 16.36 161 GLY A CA 1
ATOM 1346 C C . GLY A 1 161 ? 15.114 -7.579 -3.607 1.00 15.75 161 GLY A C 1
ATOM 1347 O O . GLY A 1 161 ? 16.301 -7.355 -3.906 1.00 16.98 161 GLY A O 1
ATOM 1348 N N . LEU A 1 162 ? 14.187 -6.616 -3.568 1.00 13.93 162 LEU A N 1
ATOM 1349 C CA . LEU A 1 162 ? 14.637 -5.221 -3.794 1.00 14.37 162 LEU A CA 1
ATOM 1350 C C . LEU A 1 162 ? 15.525 -4.782 -2.632 1.00 13.89 162 LEU A C 1
ATOM 1351 O O . LEU A 1 162 ? 15.075 -4.801 -1.478 1.00 15.39 162 LEU A O 1
ATOM 1356 N N . ALA A 1 163 ? 16.711 -4.303 -2.938 1.00 14.56 163 ALA A N 1
ATOM 1357 C CA . ALA A 1 163 ? 17.619 -3.772 -1.945 1.00 14.22 163 ALA A CA 1
ATOM 1358 C C . ALA A 1 163 ? 18.276 -2.506 -2.506 1.00 14.76 163 ALA A C 1
ATOM 1359 O O . ALA A 1 163 ? 18.959 -2.538 -3.507 1.00 15.50 163 ALA A O 1
ATOM 1361 N N . ILE A 1 164 ? 17.978 -1.389 -1.823 1.00 14.20 164 ILE A N 1
ATOM 1362 C CA . ILE A 1 164 ? 18.579 -0.087 -2.148 1.00 14.60 164 ILE A CA 1
ATOM 1363 C C . ILE A 1 164 ? 19.553 0.224 -1.021 1.00 14.73 164 ILE A C 1
ATOM 1364 O O . ILE A 1 164 ? 19.162 0.404 0.107 1.00 17.03 164 ILE A O 1
ATOM 1369 N N . VAL A 1 165 ? 20.826 0.210 -1.341 1.00 15.60 165 VAL A N 1
ATOM 1370 C CA A VAL A 1 165 ? 21.961 0.165 -0.443 0.50 15.81 165 VAL A CA 1
ATOM 1371 C CA B VAL A 1 165 ? 21.846 0.302 -0.304 0.50 17.25 165 VAL A CA 1
ATOM 1372 C C . VAL A 1 165 ? 22.823 1.402 -0.636 1.00 17.12 165 VAL A C 1
ATOM 1373 O O . VAL A 1 165 ? 23.103 1.794 -1.755 1.00 18.62 165 VAL A O 1
ATOM 1380 N N A ASP A 1 166 ? 23.256 1.989 0.471 0.50 18.35 166 ASP A N 1
ATOM 1381 N N B ASP A 1 166 ? 23.439 1.939 0.436 0.50 17.88 166 ASP A N 1
ATOM 1382 C CA A ASP A 1 166 ? 24.177 3.126 0.428 0.50 22.53 166 ASP A CA 1
ATOM 1383 C CA B ASP A 1 166 ? 24.434 2.974 0.244 0.50 19.10 166 ASP A CA 1
ATOM 1384 C C A ASP A 1 166 ? 25.511 2.565 -0.035 0.50 26.48 166 ASP A C 1
ATOM 1385 C C B ASP A 1 166 ? 25.572 2.443 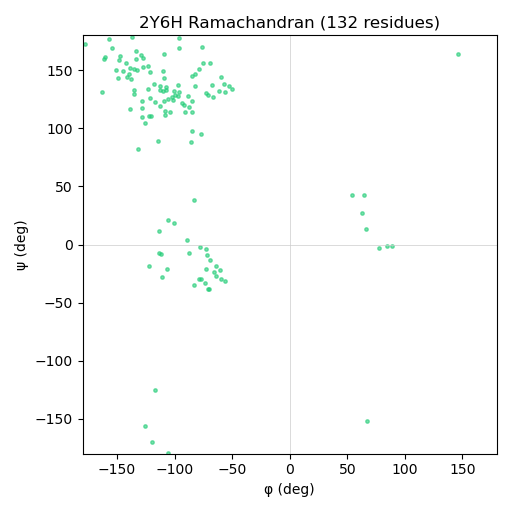-0.631 0.50 22.89 166 ASP A C 1
ATOM 1386 O O A ASP A 1 166 ? 26.082 1.726 0.666 0.50 32.65 166 ASP A O 1
ATOM 1387 O O B ASP A 1 166 ? 26.086 1.345 -0.436 0.50 20.87 166 ASP A O 1
ATOM 1396 N N A LEU A 1 167 ? 25.924 3.042 -1.204 0.50 27.75 167 LEU A N 1
ATOM 1397 N N B LEU A 1 167 ? 25.954 3.275 -1.600 0.50 26.92 167 LEU A N 1
ATOM 1398 C CA A LEU A 1 167 ? 26.921 2.396 -2.024 0.50 30.53 167 LEU A CA 1
ATOM 1399 C CA B LEU A 1 167 ? 27.206 3.098 -2.316 0.50 30.46 167 LEU A CA 1
ATOM 1400 C C A LEU A 1 167 ? 28.324 2.530 -1.449 0.50 33.75 167 LEU A C 1
ATOM 1401 C C B LEU A 1 167 ? 28.296 3.571 -1.340 0.50 34.04 167 LEU A C 1
ATOM 1402 O O A LEU A 1 167 ? 28.710 3.576 -0.907 0.50 40.29 167 LEU A O 1
ATOM 1403 O O B LEU A 1 167 ? 27.923 4.224 -0.347 0.50 52.97 167 LEU A O 1
#

Organism: Rhodothermus marinus (NCBI:txid29549)

Foldseek 3Di:
DDFQFPCQFQQVADWFWDPPQQPRGPQKHWAAAPQFPPAWIWTWDQPPPRPDHRTWIKTAAAAFGDDLLNTKIKGWFGFAFAFFKKKKKKKKAKPDAFFWKKKWWFAPVPHTFDIDHGDGHYRDIDMDMDMGTRHDGDGTIMIMMGRRDPRRHRMMMIMGDIGIGTD

InterPro domains:
  IPR001000 Glycoside hydrolase family 10 domain [PF00331] (600-889)
  IPR001000 Glycoside hydrolase family 10 domain [PS51760] (572-892)
  IPR001000 Glycoside hydrolase family 10 domain [SM00633] (618-881)
  IPR003305 Carbohydrate-binding, CenC-like [PF02018] (42-173)
  IPR003305 Carbohydrate-binding, CenC-like [PF02018] (216-347)
  IPR008979 Galactose-binding-like domain superfamily [SSF49785] (40-200)
  IPR008979 Galactose-binding-like domain superfamily [SSF49785] (212-374)
  IPR017853 Glycoside hydrolase superfamily [SSF51445] (586-893)
  IPR026444 Secretion system, C-terminal sorting domain [PF18962] (919-994)
  IPR026444 Secretion system, C-terminal sorting domain [TIGR04183] (919-994)
  IPR044846 Glycoside hydrolase family 10 [PTHR31490] (602-884)

Nearest PDB structures (foldseek):
  2y6l-assembly1_A  TM=1.005E+00  e=5.516E-33  Rhodothermus marinus
  5dpn-assembly1_A  TM=9.999E-01  e=3.549E-32  Rhodothermus marinus
  3jxs-assembly3_C  TM=9.990E-01  e=3.349E-31  Rhodothermus marinus
  1k45-assembly1_A  TM=9.360E-01  e=2.015E-26  Rhodothermus marinus
  4qaw-assembly7_G  TM=5.289E-01  e=8.255E-04  Paenibacillus barcinonensis

Secondary structure (DSSP, 8-state):
---SSSSTTSTTSPSEE---TTTSSTTEEEEE-TT-SS--EEEEEE-TT-SSSSEEEEEE-----SSGGGEEEEEEEEE--TT-EEEEEEEEEESSS-EEEEEEEE-TTS-EEEEEEEEEE-SS-EEEEEEEE--SS-SEEEEEEE---GGGTT-EEEEEEEEEEE-

Sequence (167 aa):
MLVANINGGFESSTPAGVVTDLAEEGVEGWDDLLNVGSSSVTNPPPVFEEVLEETSSDDAPEGNKVLAVTVNNGGVGNNPFNIQQATALPVNVRRPGVTYTTYTIRARRAEQDGGAVVSFTVVGNQQSFDEYGRLHHHQQITTEEWQPFTFEFTVSDQETVIRAPIHFGYAANVGNTIYIDGLAIVVDDLL

B-factor: mean 22.71, std 10.54, range [11.17, 95.11]

CATH classification: 2.60.120.260

Radius of gyration: 14.73 Å; Cα contacts (8 Å, |Δi|>4): 525; chains: 1; bounding box: 37×40×30 Å

Solvent-accessible surface area: 7627 Å² total; per-residue (Å²): 193,162,66,13,5,62,22,10,6,0,60,74,7,108,50,28,86,17,124,78,44,59,145,33,2,101,9,7,38,2,75,38,20,119,48,10,127,78,76,14,60,3,53,1,53,112,42,125,81,14,42,66,49,99,28,1,0,5,0,40,0,57,12,42,26,119,64,43,102,23,0,25,0,0,0,65,47,0,82,9,139,50,53,24,42,8,33,0,39,0,94,0,41,0,87,101,120,48,2,19,0,0,0,3,0,6,3,102,81,162,78,90,35,19,80,39,108,83,40,122,5,54,43,110,62,67,94,17,77,24,108,7,56,0,96,46,147,58,73,49,0,33,0,8,0,16,0,6,16,76,64,0,75,58,4,20,0,27,0,0,15,6,14,1,44,73,119